Protein AF-A0A5J4XI02-F1 (afdb_monomer_lite)

Secondary structure (DSSP, 8-state):
-HHHHHHH-GGGHHHHHHH-HHHHHHHHHHHIIIIIIIIHHHHHIIIIIHHHHHHHHHHHHTTTS-HHHHHHHHHHHHHHHIIIIIHHHHHHHHHHHHHHHHHHHHHHHHHHHHHHHHTTPPPPP-------HHHHHHHHHHHHHHHHHHHHHHHHHTTSTTTHHHHHHHHHHHHHHHHHHHHHHHHTT--HHHHHHHHHHTHHHHHHHHGGGHHHHHHS-HHHHHHHHHHHHHHHHHHHHH--HHHHHHHHHHHHHHTT-----PPP-TTHHHHHHHHHHHHHHHHHHTT-TTTHHHHHHHHTTS------

Sequence (312 aa):
WAGFKDAVSLHRCFVFFVHDNRIVKKVAQCFVLNGVIFLGSILLLQHVLKPCTHWLLHISLHSWAPVLLLNAADSLIVAVYTWLWLFPAYTISLLVNCLWYQEIAEHAFNVIQKQAVSEGRQRQKLCHAPQPLNVFIAQEVYRVLLFSVFLAQNVVVRHVPYAGRPAQFLLTSWVYAFYWFDYKWSLTNLPLENRVQFFQSHWAYFAGFGSLCIIPQLFFSFLLSEALMGMAFPLFVLMACESDPRAQYQKVAKSEAAHGRQLELGSVPVFYMAQQVTTGLIQQFDSVHAGSRHMSAWLKWLCGRSTQPTAL

Radius of gyration: 23.76 Å; chains: 1; bounding box: 61×53×74 Å

Foldseek 3Di:
DQLLVLLVVLVVVVLLCVVDVLLVVLLVVLCCLLPVPQLVLVCCLVPPVLVVLLVVLCVPCVVPDDPVVSVVVSVVVSVCCCVVPNVVSLVVSVVVLVVSLLVSLVSLLVSVQVVCVVVVHDRQDQDPPDDDPLVVVVQVVLVVQLVVLLVVVLVVLCPDPPCSVVVNLQSQLLSLLLVLLVSLCVRNVPGPVNSQQVCQLLVVSSSSNSNVLCPCVVPHDPSNSSSVCSSCSSSSSSSSNPDDSPVVVVVVQVVCVVVVHGDPRDGDNSSVVSSVVSVVVVVVVCVVVVVDPPCVVVVCVVVVPPDDPDDD

pLDDT: mean 87.35, std 14.38, range [26.06, 97.62]

Structure (mmCIF, N/CA/C/O backbone):
data_AF-A0A5J4XI02-F1
#
_entry.id   AF-A0A5J4XI02-F1
#
loop_
_atom_site.group_PDB
_atom_site.id
_atom_site.type_symbol
_atom_site.label_atom_id
_atom_site.label_alt_id
_atom_site.label_comp_id
_atom_site.label_asym_id
_atom_site.label_entity_id
_atom_site.label_seq_id
_atom_site.pdbx_PDB_ins_code
_atom_site.Cartn_x
_atom_site.Cartn_y
_atom_site.Cartn_z
_atom_site.occupancy
_atom_site.B_iso_or_equiv
_atom_site.auth_seq_id
_atom_site.auth_comp_id
_atom_site.auth_asym_id
_atom_site.auth_atom_id
_atom_site.pdbx_PDB_model_num
ATOM 1 N N . TRP A 1 1 ? -7.512 -15.847 12.532 1.00 81.31 1 TRP A N 1
ATOM 2 C CA . TRP A 1 1 ? -8.090 -15.904 11.169 1.00 81.31 1 TRP A CA 1
ATOM 3 C C . TRP A 1 1 ? -9.153 -14.842 10.859 1.00 81.31 1 TRP A C 1
ATOM 5 O O . TRP A 1 1 ? -9.443 -14.658 9.685 1.00 81.31 1 TRP A O 1
ATOM 15 N N . ALA A 1 2 ? -9.733 -14.129 11.840 1.00 92.25 2 ALA A N 1
ATOM 16 C CA . ALA A 1 2 ? -10.814 -13.162 11.580 1.00 92.25 2 ALA A CA 1
ATOM 17 C C . ALA A 1 2 ? -10.438 -12.060 10.568 1.00 92.25 2 ALA A C 1
ATOM 19 O O . ALA A 1 2 ? -11.187 -11.841 9.624 1.00 92.25 2 ALA A O 1
ATOM 20 N N . GLY A 1 3 ? -9.254 -11.447 10.705 1.00 95.00 3 GLY A N 1
ATOM 21 C CA . GLY A 1 3 ? -8.795 -10.413 9.766 1.00 95.00 3 GLY A CA 1
ATOM 22 C C . GLY A 1 3 ? -8.648 -10.918 8.333 1.00 95.00 3 GLY A C 1
ATOM 23 O O . GLY A 1 3 ? -9.124 -10.273 7.409 1.00 95.00 3 GLY A O 1
ATOM 24 N N . PHE A 1 4 ? -8.090 -12.119 8.153 1.00 96.00 4 PHE A N 1
ATOM 25 C CA . PHE A 1 4 ? -8.003 -12.754 6.836 1.00 96.00 4 PHE A CA 1
ATOM 26 C C . PHE A 1 4 ? -9.389 -12.990 6.230 1.00 96.00 4 PHE A C 1
ATOM 28 O O . PHE A 1 4 ? -9.619 -12.670 5.069 1.00 96.00 4 PHE A O 1
ATOM 35 N N . LYS A 1 5 ? -10.333 -13.500 7.035 1.00 95.56 5 LYS A N 1
ATOM 36 C CA . LYS A 1 5 ? -11.716 -13.737 6.605 1.00 95.56 5 LYS A CA 1
ATOM 37 C C . LYS A 1 5 ? -12.408 -12.445 6.165 1.00 95.56 5 LYS A C 1
ATOM 39 O O . LYS A 1 5 ? -13.115 -12.462 5.161 1.00 95.56 5 LYS A O 1
ATOM 44 N N . ASP A 1 6 ? -12.220 -11.350 6.896 1.00 95.38 6 ASP A N 1
ATOM 45 C CA . ASP A 1 6 ? -12.771 -10.052 6.504 1.00 95.38 6 ASP A CA 1
ATOM 46 C C . ASP A 1 6 ? -12.124 -9.558 5.203 1.00 95.38 6 ASP A C 1
ATOM 48 O O . ASP A 1 6 ? -12.845 -9.196 4.279 1.00 95.38 6 ASP A O 1
ATOM 52 N N . ALA A 1 7 ? -10.800 -9.654 5.062 1.00 95.44 7 ALA A N 1
ATOM 53 C CA . ALA A 1 7 ? -10.100 -9.199 3.861 1.00 95.44 7 ALA A CA 1
ATOM 54 C C . ALA A 1 7 ? -10.509 -9.960 2.581 1.00 95.44 7 ALA A C 1
ATOM 56 O O . ALA A 1 7 ? -10.653 -9.345 1.527 1.00 95.44 7 ALA A O 1
ATOM 57 N N . VAL A 1 8 ? -10.766 -11.276 2.655 1.00 95.31 8 VAL A N 1
ATOM 58 C CA . VAL A 1 8 ? -11.251 -12.062 1.496 1.00 95.31 8 VAL A CA 1
ATOM 59 C C . VAL A 1 8 ? -12.750 -11.904 1.228 1.00 95.31 8 VAL A C 1
ATOM 61 O O . VAL A 1 8 ? -13.243 -12.359 0.196 1.00 95.31 8 VAL A O 1
ATOM 64 N N . SER A 1 9 ? -13.508 -11.270 2.126 1.00 95.75 9 SER A N 1
ATOM 65 C CA . SER A 1 9 ? -14.963 -11.108 1.997 1.00 95.75 9 SER A CA 1
ATOM 66 C C . SER A 1 9 ? -15.351 -9.992 1.015 1.00 95.75 9 SER A C 1
ATOM 68 O O . SER A 1 9 ? -16.276 -9.229 1.274 1.00 95.75 9 SER A O 1
ATOM 70 N N . LEU A 1 10 ? -14.691 -9.928 -0.148 1.00 94.62 10 LEU A N 1
ATOM 71 C CA . LEU A 1 10 ? -14.864 -8.879 -1.162 1.00 94.62 10 LEU A CA 1
ATOM 72 C C . LEU A 1 10 ? -16.295 -8.779 -1.708 1.00 94.62 10 LEU A C 1
ATOM 74 O O . LEU A 1 10 ? -16.692 -7.725 -2.192 1.00 94.62 10 LEU A O 1
ATOM 78 N N . HIS A 1 11 ? -17.107 -9.833 -1.580 1.00 95.31 11 HIS A N 1
ATOM 79 C CA . HIS A 1 11 ? -18.537 -9.787 -1.902 1.00 95.31 11 HIS A CA 1
ATOM 80 C C . HIS A 1 11 ? -19.282 -8.677 -1.137 1.00 95.31 11 HIS A C 1
ATOM 82 O O . HIS A 1 11 ? -20.245 -8.122 -1.661 1.00 95.31 11 HIS A O 1
ATOM 88 N N . ARG A 1 12 ? -18.818 -8.295 0.065 1.00 94.94 12 ARG A N 1
ATOM 89 C CA . ARG A 1 12 ? -19.402 -7.190 0.842 1.00 94.94 12 ARG A CA 1
ATOM 90 C C . ARG A 1 12 ? -19.210 -5.826 0.176 1.00 94.94 12 ARG A C 1
ATOM 92 O O . ARG A 1 12 ? -20.044 -4.943 0.363 1.00 94.94 12 ARG A O 1
ATOM 99 N N . CYS A 1 13 ? -18.208 -5.676 -0.700 1.00 96.19 13 CYS A N 1
ATOM 100 C CA . CYS A 1 13 ? -18.019 -4.458 -1.496 1.00 96.19 13 CYS A CA 1
ATOM 101 C C . CYS A 1 13 ? -19.256 -4.116 -2.348 1.00 96.19 13 CYS A C 1
ATOM 103 O O . CYS A 1 13 ? -19.520 -2.942 -2.604 1.00 96.19 13 CYS A O 1
ATOM 105 N N . PHE A 1 14 ? -20.052 -5.120 -2.739 1.00 95.69 14 PHE A N 1
ATOM 106 C CA . PHE A 1 14 ? -21.267 -4.920 -3.530 1.00 95.69 14 PHE A CA 1
ATOM 107 C C . PHE A 1 14 ? -22.277 -3.993 -2.845 1.00 95.69 14 PHE A C 1
ATOM 109 O O . PHE A 1 14 ? -22.930 -3.193 -3.514 1.00 95.69 14 PHE A O 1
ATOM 116 N N . VAL A 1 15 ? -22.359 -4.031 -1.510 1.00 95.00 15 VAL A N 1
ATOM 117 C CA . VAL A 1 15 ? -23.234 -3.136 -0.743 1.00 95.00 15 VAL A CA 1
ATOM 118 C C . VAL A 1 15 ? -22.879 -1.679 -1.039 1.00 95.00 15 VAL A C 1
ATOM 120 O O . VAL A 1 15 ? -23.761 -0.887 -1.360 1.00 95.00 15 VAL A O 1
ATOM 123 N N . PHE A 1 16 ? -21.594 -1.328 -1.027 1.00 96.69 16 PHE A N 1
ATOM 124 C CA . PHE A 1 16 ? -21.136 0.026 -1.341 1.00 96.69 16 PHE A CA 1
ATOM 125 C C . PHE A 1 16 ? -21.456 0.431 -2.780 1.00 96.69 16 PHE A C 1
ATOM 127 O O . PHE A 1 16 ? -21.901 1.553 -3.016 1.00 96.69 16 PHE A O 1
ATOM 134 N N . PHE A 1 17 ? -21.281 -0.488 -3.729 1.00 96.69 17 PHE A N 1
ATOM 135 C CA . PHE A 1 17 ? -21.527 -0.229 -5.148 1.00 96.69 17 PHE A CA 1
ATOM 136 C C . PHE A 1 17 ? -22.993 0.066 -5.454 1.00 96.69 17 PHE A C 1
ATOM 138 O O . PHE A 1 17 ? -23.279 0.951 -6.255 1.00 96.69 17 PHE A O 1
ATOM 145 N N . VAL A 1 18 ? -23.915 -0.623 -4.780 1.00 96.19 18 VAL A N 1
ATOM 146 C CA . VAL A 1 18 ? -25.356 -0.377 -4.922 1.00 96.19 18 VAL A CA 1
ATOM 147 C C . VAL A 1 18 ? -25.766 0.963 -4.305 1.00 96.19 18 VAL A C 1
ATOM 149 O O . VAL A 1 18 ? -26.644 1.640 -4.833 1.00 96.19 18 VAL A O 1
ATOM 152 N N . HIS A 1 19 ? -25.141 1.363 -3.194 1.00 95.44 19 HIS A N 1
ATOM 153 C CA . HIS A 1 19 ? -25.554 2.555 -2.446 1.00 95.44 19 HIS A CA 1
ATOM 154 C C . HIS A 1 19 ? -24.928 3.862 -2.956 1.00 95.44 19 HIS A C 1
ATOM 156 O O . HIS A 1 19 ? -25.531 4.923 -2.778 1.00 95.44 19 HIS A O 1
ATOM 162 N N . ASP A 1 20 ? -23.738 3.828 -3.566 1.00 95.75 20 ASP A N 1
ATOM 163 C CA . ASP A 1 20 ? -23.095 5.025 -4.117 1.00 95.75 20 ASP A CA 1
ATOM 164 C C . ASP A 1 20 ? -22.331 4.735 -5.420 1.00 95.75 20 ASP A C 1
ATOM 166 O O . ASP A 1 20 ? -21.196 4.252 -5.431 1.00 95.75 20 ASP A O 1
ATOM 170 N N . ASN A 1 21 ? -22.932 5.130 -6.547 1.00 95.69 21 ASN A N 1
ATOM 171 C CA . ASN A 1 21 ? -22.339 4.992 -7.880 1.00 95.69 21 ASN A CA 1
ATOM 172 C C . ASN A 1 21 ? -20.996 5.729 -8.040 1.00 95.69 21 ASN A C 1
ATOM 174 O O . ASN A 1 21 ? -20.231 5.416 -8.955 1.00 95.69 21 ASN A O 1
ATOM 178 N N . ARG A 1 22 ? -20.678 6.714 -7.185 1.00 97.19 22 ARG A N 1
ATOM 179 C CA . ARG A 1 22 ? -19.374 7.397 -7.222 1.00 97.19 22 ARG A CA 1
ATOM 180 C C . ARG A 1 22 ? -18.245 6.458 -6.814 1.00 97.19 22 ARG A C 1
ATOM 182 O O . ARG A 1 22 ? -17.179 6.524 -7.420 1.00 97.19 22 ARG A O 1
ATOM 189 N N . ILE A 1 23 ? -18.507 5.535 -5.883 1.00 97.25 23 ILE A N 1
ATOM 190 C CA . ILE A 1 23 ? -17.555 4.488 -5.497 1.00 97.25 23 ILE A CA 1
ATOM 191 C C . ILE A 1 23 ? -17.247 3.613 -6.711 1.00 97.25 23 ILE A C 1
ATOM 193 O O . ILE A 1 23 ? -16.081 3.421 -7.037 1.00 97.25 23 ILE A O 1
ATOM 197 N N . VAL A 1 24 ? -18.274 3.155 -7.437 1.00 97.44 24 VAL A N 1
ATOM 198 C CA . VAL A 1 24 ? -18.098 2.325 -8.645 1.00 97.44 24 VAL A CA 1
ATOM 199 C C . VAL A 1 24 ? -17.251 3.044 -9.690 1.00 97.44 24 VAL A C 1
ATOM 201 O O . VAL A 1 24 ? -16.302 2.466 -10.212 1.00 97.44 24 VAL A O 1
ATOM 204 N N . LYS A 1 25 ? -17.550 4.320 -9.968 1.00 97.44 25 LYS A N 1
ATOM 205 C CA . LYS A 1 25 ? -16.780 5.125 -10.927 1.00 97.44 25 LYS A CA 1
ATOM 206 C C . LYS A 1 25 ? -15.308 5.234 -10.525 1.00 97.44 25 LYS A C 1
ATOM 208 O O . LYS A 1 25 ? -14.443 5.025 -11.368 1.00 97.44 25 LYS A O 1
ATOM 213 N N . LYS A 1 26 ? -15.021 5.523 -9.253 1.00 96.81 26 LYS A N 1
ATOM 214 C CA . LYS A 1 26 ? -13.648 5.679 -8.747 1.00 96.81 26 LYS A CA 1
ATOM 215 C C . LYS A 1 26 ? -12.887 4.355 -8.719 1.00 96.81 26 LYS A C 1
ATOM 217 O O . LYS A 1 26 ? -11.737 4.309 -9.142 1.00 96.81 26 LYS A O 1
ATOM 222 N N . VAL A 1 27 ? -13.538 3.264 -8.316 1.00 97.12 27 VAL A N 1
ATOM 223 C CA . VAL A 1 27 ? -12.965 1.914 -8.405 1.00 97.12 27 VAL A CA 1
ATOM 224 C C . VAL A 1 27 ? -12.648 1.577 -9.862 1.00 97.12 27 VAL A C 1
ATOM 226 O O . VAL A 1 27 ? -11.518 1.205 -10.160 1.00 97.12 27 VAL A O 1
ATOM 229 N N . ALA A 1 28 ? -13.581 1.792 -10.794 1.00 97.31 28 ALA A N 1
ATOM 230 C CA . ALA A 1 28 ? -13.345 1.557 -12.219 1.00 97.31 28 ALA A CA 1
ATOM 231 C C . ALA A 1 28 ? -12.174 2.396 -12.764 1.00 97.31 28 ALA A C 1
ATOM 233 O O . ALA A 1 28 ? -11.350 1.877 -13.512 1.00 97.31 28 ALA A O 1
ATOM 234 N N . GLN A 1 29 ? -12.046 3.659 -12.348 1.00 97.25 29 GLN A N 1
ATOM 235 C CA . GLN A 1 29 ? -10.896 4.505 -12.686 1.00 97.25 29 GLN A CA 1
ATOM 236 C C . GLN A 1 29 ? -9.573 3.914 -12.176 1.00 97.25 29 GLN A C 1
ATOM 238 O O . GLN A 1 29 ? -8.606 3.872 -12.936 1.00 97.25 29 GLN A O 1
ATOM 243 N N . CYS A 1 30 ? -9.537 3.386 -10.947 1.00 96.44 30 CYS A N 1
ATOM 244 C CA . CYS A 1 30 ? -8.362 2.688 -10.413 1.00 96.44 30 CYS A CA 1
ATOM 245 C C . CYS A 1 30 ? -8.026 1.439 -11.245 1.00 96.44 30 CYS A C 1
ATOM 247 O O . CYS A 1 30 ? -6.860 1.204 -11.558 1.00 96.44 30 CYS A O 1
ATOM 249 N N . PHE A 1 31 ? -9.031 0.658 -11.656 1.00 96.12 31 PHE A N 1
ATOM 250 C CA . PHE A 1 31 ? -8.829 -0.509 -12.522 1.00 96.12 31 PHE A CA 1
ATOM 251 C C . PHE A 1 31 ? -8.301 -0.130 -13.909 1.00 96.12 31 PHE A C 1
ATOM 253 O O . PHE A 1 31 ? -7.389 -0.778 -14.412 1.00 96.12 31 PHE A O 1
ATOM 260 N N . VAL A 1 32 ? -8.822 0.932 -14.527 1.00 97.00 32 VAL A N 1
ATOM 261 C CA . VAL A 1 32 ? -8.344 1.397 -15.839 1.00 97.00 32 VAL A CA 1
ATOM 262 C C . VAL A 1 32 ? -6.912 1.921 -15.741 1.00 97.00 32 VAL A C 1
ATOM 264 O O . VAL A 1 32 ? -6.054 1.518 -16.523 1.00 97.00 32 VAL A O 1
ATOM 267 N N . LEU A 1 33 ? -6.624 2.779 -14.762 1.00 96.62 33 LEU A N 1
ATOM 268 C CA . LEU A 1 33 ? -5.296 3.365 -14.599 1.00 96.62 33 LEU A CA 1
ATOM 269 C C . LEU A 1 33 ? -4.235 2.297 -14.306 1.00 96.62 33 LEU A C 1
ATOM 271 O O . LEU A 1 33 ? -3.213 2.231 -14.986 1.00 96.62 33 LEU A O 1
ATOM 275 N N . ASN A 1 34 ? -4.485 1.430 -13.326 1.00 96.44 34 ASN A N 1
ATOM 276 C CA . ASN A 1 34 ? -3.491 0.449 -12.900 1.00 96.44 34 ASN A CA 1
ATOM 277 C C . ASN A 1 34 ? -3.478 -0.801 -13.793 1.00 96.44 34 ASN A C 1
ATOM 279 O O . ASN A 1 34 ? -2.413 -1.344 -14.062 1.00 96.44 34 ASN A O 1
ATOM 283 N N . GLY A 1 35 ? -4.635 -1.242 -14.290 1.00 94.75 35 GLY A N 1
ATOM 284 C CA . GLY A 1 35 ? -4.782 -2.454 -15.099 1.00 94.75 35 GLY A CA 1
ATOM 285 C C . GLY A 1 35 ? -4.567 -2.244 -16.596 1.00 94.75 35 GLY A C 1
ATOM 286 O O . GLY A 1 35 ? -3.841 -3.001 -17.236 1.00 94.75 35 GLY A O 1
ATOM 287 N N . VAL A 1 36 ? -5.183 -1.214 -17.176 1.00 94.12 36 VAL A N 1
ATOM 288 C CA . VAL A 1 36 ? -5.100 -0.981 -18.627 1.00 94.12 36 VAL A CA 1
ATOM 289 C C . VAL A 1 36 ? -3.862 -0.166 -18.967 1.00 94.12 36 VAL A C 1
ATOM 291 O O . VAL A 1 36 ? -3.086 -0.568 -19.827 1.00 94.12 36 VAL A O 1
ATOM 294 N N . ILE A 1 37 ? -3.645 0.962 -18.289 1.00 93.56 37 ILE A N 1
ATOM 295 C CA . ILE A 1 37 ? -2.534 1.858 -18.632 1.00 93.56 37 ILE A CA 1
ATOM 296 C C . ILE A 1 37 ? -1.222 1.298 -18.086 1.00 93.56 37 ILE A C 1
ATOM 298 O O . ILE A 1 37 ? -0.294 1.041 -18.855 1.00 93.56 37 ILE A O 1
ATOM 302 N N . PHE A 1 38 ? -1.128 1.089 -16.772 1.00 94.38 38 PHE A N 1
ATOM 303 C CA . PHE A 1 38 ? 0.147 0.738 -16.153 1.00 94.38 38 PHE A CA 1
ATOM 304 C C . PHE A 1 38 ? 0.532 -0.732 -16.377 1.00 94.38 38 PHE A C 1
ATOM 306 O O . PHE A 1 38 ? 1.553 -1.005 -17.010 1.00 94.38 38 PHE A O 1
ATOM 313 N N . LEU A 1 39 ? -0.306 -1.683 -15.955 1.00 95.62 39 LEU A N 1
ATOM 314 C CA . LEU A 1 39 ? -0.100 -3.111 -16.217 1.00 95.62 39 LEU A CA 1
ATOM 315 C C . LEU A 1 39 ? -0.035 -3.404 -17.724 1.00 95.62 39 LEU A C 1
ATOM 317 O O . LEU A 1 39 ? 0.854 -4.136 -18.156 1.00 95.62 39 LEU A O 1
ATOM 321 N N . GLY A 1 40 ? -0.891 -2.781 -18.540 1.00 95.94 40 GLY A N 1
ATOM 322 C CA . GLY A 1 40 ? -0.807 -2.893 -19.998 1.00 95.94 40 GL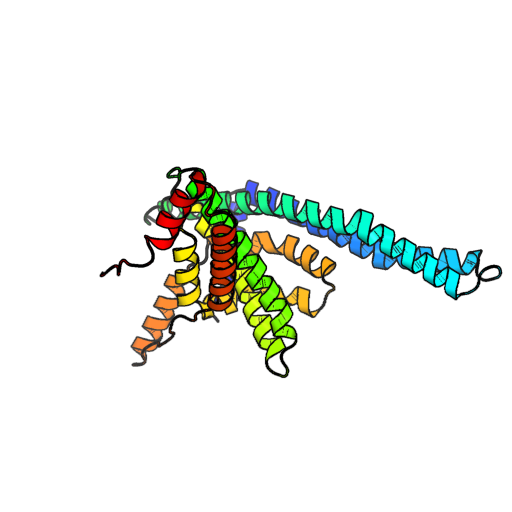Y A CA 1
ATOM 323 C C . GLY A 1 40 ? 0.531 -2.411 -20.568 1.00 95.94 40 GLY A C 1
ATOM 324 O O . GLY A 1 40 ? 1.093 -3.091 -21.422 1.00 95.94 40 GLY A O 1
ATOM 325 N N . SER A 1 41 ? 1.110 -1.318 -20.052 1.00 95.94 41 SER A N 1
ATOM 326 C CA . SER A 1 41 ? 2.455 -0.861 -20.452 1.00 95.94 41 SER A CA 1
ATOM 327 C C . SER A 1 41 ? 3.549 -1.873 -20.091 1.00 95.94 41 SER A C 1
ATOM 329 O O . SER A 1 41 ? 4.476 -2.095 -20.871 1.00 95.94 41 SER A O 1
ATOM 331 N N . ILE A 1 42 ? 3.441 -2.528 -18.930 1.00 95.62 42 ILE A N 1
ATOM 332 C CA . ILE A 1 42 ? 4.379 -3.585 -18.519 1.00 95.62 42 ILE A CA 1
ATOM 333 C C . ILE A 1 42 ? 4.268 -4.787 -19.466 1.00 95.62 42 ILE A C 1
ATOM 335 O O . ILE A 1 42 ? 5.284 -5.292 -19.946 1.00 95.62 42 ILE A O 1
ATOM 339 N N . LEU A 1 43 ? 3.044 -5.228 -19.769 1.00 95.88 43 LEU A N 1
ATOM 340 C CA . LEU A 1 43 ? 2.807 -6.356 -20.669 1.00 95.88 43 LEU A CA 1
ATOM 341 C C . LEU A 1 43 ? 3.246 -6.045 -22.103 1.00 95.88 43 LEU A C 1
ATOM 343 O O . LEU A 1 43 ? 3.851 -6.910 -22.734 1.00 95.88 43 LEU A O 1
ATOM 347 N N . LEU A 1 44 ? 3.013 -4.819 -22.582 1.00 95.62 44 LEU A N 1
ATOM 348 C CA . LEU A 1 44 ? 3.480 -4.333 -23.880 1.00 95.62 44 LEU A CA 1
ATOM 349 C C . LEU A 1 44 ? 5.007 -4.402 -23.974 1.00 95.62 44 LEU A C 1
ATOM 351 O O . LEU A 1 44 ? 5.537 -4.918 -24.957 1.00 95.62 44 LEU A O 1
ATOM 355 N N . LEU A 1 45 ? 5.722 -3.944 -22.941 1.00 94.88 45 LEU A N 1
ATOM 356 C CA . LEU A 1 45 ? 7.178 -4.057 -22.895 1.00 94.88 45 LEU A CA 1
ATOM 357 C C . LEU A 1 45 ? 7.633 -5.520 -22.961 1.00 94.88 45 LEU A C 1
ATOM 359 O O . LEU A 1 45 ? 8.514 -5.857 -23.748 1.00 94.88 45 LEU A O 1
ATOM 363 N N . GLN A 1 46 ? 7.042 -6.380 -22.130 1.00 93.56 46 GLN A N 1
ATOM 364 C CA . GLN A 1 46 ? 7.487 -7.763 -21.956 1.00 93.56 46 GLN A CA 1
ATOM 365 C C . GLN A 1 46 ? 7.177 -8.661 -23.157 1.00 93.56 46 GLN A C 1
ATOM 367 O O . GLN A 1 46 ? 8.029 -9.458 -23.546 1.00 93.56 46 GLN A O 1
ATOM 372 N N . HIS A 1 47 ? 5.980 -8.539 -23.731 1.00 95.31 47 HIS A N 1
ATOM 373 C CA . HIS A 1 47 ? 5.462 -9.488 -24.721 1.00 95.31 47 HIS A CA 1
ATOM 374 C C . HIS A 1 47 ? 5.508 -8.961 -26.154 1.00 95.31 47 HIS A C 1
ATOM 376 O O . HIS A 1 47 ? 5.377 -9.754 -27.080 1.00 95.31 47 HIS A O 1
ATOM 382 N N . VAL A 1 48 ? 5.687 -7.651 -26.351 1.00 94.88 48 VAL A N 1
ATOM 383 C CA . VAL A 1 48 ? 5.695 -7.043 -27.689 1.00 94.88 48 VAL A CA 1
ATOM 384 C C . VAL A 1 48 ? 7.008 -6.321 -27.944 1.00 94.88 48 VAL A C 1
ATOM 386 O O . VAL A 1 48 ? 7.775 -6.747 -28.798 1.00 94.88 48 VAL A O 1
ATOM 389 N N . LEU A 1 49 ? 7.321 -5.267 -27.186 1.00 92.81 49 LEU A N 1
ATOM 390 C CA . LEU A 1 49 ? 8.478 -4.424 -27.495 1.00 92.81 49 LEU A CA 1
ATOM 391 C C . LEU A 1 49 ? 9.788 -5.199 -27.380 1.00 92.81 49 LEU A C 1
ATOM 393 O O . LEU A 1 49 ? 10.547 -5.217 -28.338 1.00 92.81 49 LEU A O 1
ATOM 397 N N . LYS A 1 50 ? 10.031 -5.891 -26.262 1.00 92.62 50 LYS A N 1
ATOM 398 C CA . LYS A 1 50 ? 11.265 -6.660 -26.057 1.00 92.62 50 LYS A CA 1
ATOM 399 C C . LYS A 1 50 ? 11.507 -7.739 -27.130 1.00 92.62 50 LYS A C 1
ATOM 401 O O . LYS A 1 50 ? 12.611 -7.774 -27.669 1.00 92.62 50 LYS A O 1
ATOM 406 N N . PRO A 1 51 ? 10.548 -8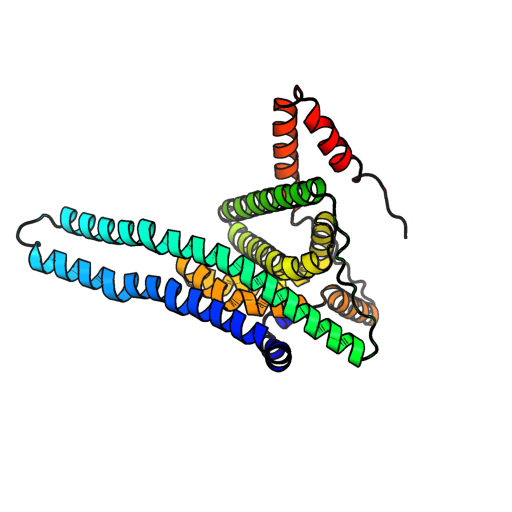.628 -27.470 1.00 94.50 51 PRO A N 1
ATOM 407 C CA . PRO A 1 51 ? 10.780 -9.601 -28.536 1.00 94.50 51 PRO A CA 1
ATOM 408 C C . PRO A 1 51 ? 10.924 -8.940 -29.911 1.00 94.50 51 PRO A C 1
ATOM 410 O O . PRO A 1 51 ? 11.762 -9.377 -30.696 1.00 94.50 51 PRO A O 1
ATOM 413 N N . CYS A 1 52 ? 10.170 -7.873 -30.200 1.00 92.12 52 CYS A N 1
ATOM 414 C CA . CYS A 1 52 ? 10.294 -7.152 -31.465 1.00 92.12 52 CYS A CA 1
ATOM 415 C C . CYS A 1 52 ? 11.649 -6.449 -31.612 1.00 92.12 52 CYS A C 1
ATOM 417 O O . CYS A 1 52 ? 12.244 -6.546 -32.680 1.00 92.12 52 CYS A O 1
ATOM 419 N N . THR A 1 53 ? 12.158 -5.769 -30.578 1.00 90.06 53 THR A N 1
ATOM 420 C CA . THR A 1 53 ? 13.467 -5.092 -30.642 1.00 90.06 53 THR A CA 1
ATOM 421 C C . THR A 1 53 ? 14.585 -6.101 -30.822 1.00 90.06 53 THR A C 1
ATOM 423 O O . THR A 1 53 ? 15.399 -5.932 -31.727 1.00 90.06 53 THR A O 1
ATOM 426 N N . HIS A 1 54 ? 14.552 -7.192 -30.054 1.00 92.31 54 HIS A N 1
ATOM 427 C CA . HIS A 1 54 ? 15.536 -8.260 -30.162 1.00 92.31 54 HIS A CA 1
ATOM 428 C C . HIS A 1 54 ? 15.516 -8.879 -31.562 1.00 92.31 54 HIS A C 1
ATOM 430 O O . HIS A 1 54 ? 16.558 -9.023 -32.198 1.00 92.31 54 HIS A O 1
ATOM 436 N N . TRP A 1 55 ? 14.327 -9.194 -32.089 1.00 92.50 55 TRP A N 1
ATOM 437 C CA . TRP A 1 55 ? 14.189 -9.737 -33.439 1.00 92.50 55 TRP A CA 1
ATOM 438 C C . TRP A 1 55 ? 14.698 -8.762 -34.511 1.00 92.50 55 TRP A C 1
ATOM 440 O O . TRP A 1 55 ? 15.506 -9.159 -35.348 1.00 92.50 55 TRP A O 1
ATOM 450 N N . LEU A 1 56 ? 14.294 -7.488 -34.463 1.00 90.31 56 LEU A N 1
ATOM 451 C CA . LEU A 1 56 ? 14.693 -6.468 -35.441 1.00 90.31 56 LEU A CA 1
ATOM 452 C C . LEU A 1 56 ? 16.201 -6.185 -35.420 1.00 90.31 56 LEU A C 1
ATOM 454 O O . LEU A 1 56 ? 16.816 -6.079 -36.483 1.00 90.31 56 LEU A O 1
ATOM 458 N N . LEU A 1 57 ? 16.806 -6.076 -34.236 1.00 88.94 57 LEU A N 1
ATOM 459 C CA . LEU A 1 57 ? 18.239 -5.813 -34.089 1.00 88.94 57 LEU A CA 1
ATOM 460 C C . LEU A 1 57 ? 19.071 -7.012 -34.552 1.00 88.94 57 LEU A C 1
ATOM 462 O O . LEU A 1 57 ? 20.014 -6.838 -35.326 1.00 88.94 57 LEU A O 1
ATOM 466 N N . HIS A 1 58 ? 18.697 -8.230 -34.150 1.00 88.81 58 HIS A N 1
ATOM 467 C CA . HIS A 1 58 ? 19.426 -9.436 -34.539 1.00 88.81 58 HIS A CA 1
ATOM 468 C C . HIS A 1 58 ? 19.209 -9.836 -36.000 1.00 88.81 58 HIS A C 1
ATOM 470 O O . HIS A 1 58 ? 20.107 -10.415 -36.590 1.00 88.81 58 HIS A O 1
ATOM 476 N N . ILE A 1 59 ? 18.084 -9.522 -36.640 1.00 90.38 59 ILE A N 1
ATOM 477 C CA . ILE A 1 59 ? 17.953 -9.822 -38.07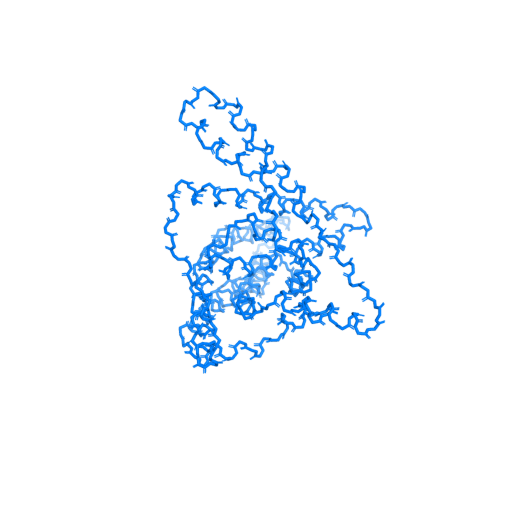3 1.00 90.38 59 ILE A CA 1
ATOM 478 C C . ILE A 1 59 ? 18.695 -8.800 -38.941 1.00 90.38 59 ILE A C 1
ATOM 480 O O . ILE A 1 59 ? 19.322 -9.169 -39.930 1.00 90.38 59 ILE A O 1
ATOM 484 N N . SER A 1 60 ? 18.664 -7.522 -38.555 1.00 85.56 60 SER A N 1
ATOM 485 C CA . SER A 1 60 ? 19.166 -6.435 -39.404 1.00 85.56 60 SER A CA 1
ATOM 486 C C . SER A 1 60 ? 20.674 -6.227 -39.281 1.00 85.56 60 SER A C 1
ATOM 488 O O . SER A 1 60 ? 21.323 -5.845 -40.250 1.00 85.56 60 SER A O 1
ATOM 490 N N . LEU A 1 61 ? 21.241 -6.447 -38.090 1.00 85.50 61 LEU A N 1
ATOM 491 C CA . LEU A 1 61 ? 22.609 -6.027 -37.767 1.00 85.50 61 LEU A CA 1
ATOM 492 C C . LEU A 1 61 ? 23.535 -7.181 -37.374 1.00 85.50 61 LEU A C 1
ATOM 494 O O . LEU A 1 61 ? 24.723 -6.949 -37.157 1.00 85.50 61 LEU A O 1
ATOM 498 N N . HIS A 1 62 ? 23.048 -8.424 -37.315 1.00 82.69 62 HIS A N 1
ATOM 499 C CA . HIS A 1 62 ? 23.859 -9.560 -36.860 1.00 82.69 62 HIS A CA 1
ATOM 500 C C . HIS A 1 62 ? 25.096 -9.834 -37.719 1.00 82.69 62 HIS A C 1
ATOM 502 O O . HIS A 1 62 ? 26.109 -10.275 -37.186 1.00 82.69 62 HIS A O 1
ATOM 508 N N . SER A 1 63 ? 25.064 -9.520 -39.017 1.00 84.88 63 SER A N 1
ATOM 509 C CA . SER A 1 63 ? 26.241 -9.678 -39.887 1.00 84.88 63 SER A CA 1
ATOM 510 C C . SER A 1 63 ? 27.271 -8.545 -39.756 1.00 84.88 63 SER A C 1
ATOM 512 O O . SER A 1 63 ? 28.378 -8.686 -40.264 1.00 84.88 63 SER A O 1
ATOM 514 N N . TRP A 1 64 ? 26.921 -7.426 -39.109 1.00 83.69 64 TRP A N 1
ATOM 515 C CA . TRP A 1 64 ? 27.699 -6.174 -39.130 1.00 83.69 64 TRP A CA 1
ATOM 516 C C . TRP A 1 64 ? 28.164 -5.739 -37.737 1.00 83.69 64 TRP A C 1
ATOM 518 O O . TRP A 1 64 ? 29.140 -5.003 -37.613 1.00 83.69 64 TRP A O 1
ATOM 528 N N . ALA A 1 65 ? 27.469 -6.175 -36.686 1.00 88.06 65 ALA A N 1
ATOM 529 C CA . ALA A 1 65 ? 27.733 -5.792 -35.309 1.00 88.06 65 ALA A CA 1
ATOM 530 C C . ALA A 1 65 ? 28.055 -7.020 -34.441 1.00 88.06 65 ALA A C 1
ATOM 532 O O . ALA A 1 65 ? 27.417 -8.066 -34.581 1.00 88.06 65 ALA A O 1
ATOM 533 N N . PRO A 1 66 ? 28.993 -6.899 -33.483 1.00 92.06 66 PRO A N 1
ATOM 534 C CA . PRO A 1 66 ? 29.218 -7.947 -32.501 1.00 92.06 66 PRO A CA 1
ATOM 535 C C . PRO A 1 66 ? 27.956 -8.177 -31.663 1.00 92.06 66 PRO A C 1
ATOM 537 O O . PRO A 1 66 ? 27.289 -7.225 -31.256 1.00 92.06 66 PRO A O 1
ATOM 540 N N . VAL A 1 67 ? 27.684 -9.434 -31.307 1.00 88.88 67 VAL A N 1
ATOM 541 C CA . VAL A 1 67 ? 26.528 -9.829 -30.475 1.00 88.88 67 VAL A CA 1
ATOM 542 C C . VAL A 1 67 ? 26.462 -9.048 -29.155 1.00 88.88 67 VAL A C 1
ATOM 544 O O . VAL A 1 67 ? 25.381 -8.688 -28.699 1.00 88.88 67 VAL A O 1
ATOM 547 N N . LEU A 1 68 ? 27.617 -8.721 -28.565 1.00 90.62 68 LEU A N 1
ATOM 548 C CA . LEU A 1 68 ? 27.694 -7.900 -27.353 1.00 90.62 68 LEU A CA 1
ATOM 549 C C . LEU A 1 68 ? 27.063 -6.511 -27.537 1.00 90.62 68 LEU A C 1
ATOM 551 O O . LEU A 1 68 ? 26.382 -6.034 -26.633 1.00 90.62 68 LEU A O 1
ATOM 555 N N . LEU A 1 69 ? 27.258 -5.879 -28.698 1.00 90.56 69 LEU A N 1
ATOM 556 C CA . LEU A 1 69 ? 26.702 -4.559 -28.992 1.00 90.56 69 LEU A CA 1
ATOM 557 C C . LEU A 1 69 ? 25.181 -4.624 -29.187 1.00 90.56 69 LEU A C 1
ATOM 559 O O . LEU A 1 69 ? 24.472 -3.739 -28.716 1.00 90.56 69 LEU A O 1
ATOM 563 N N . LEU A 1 70 ? 24.679 -5.687 -29.823 1.00 90.88 70 LEU A N 1
ATOM 564 C CA . LEU A 1 70 ? 23.240 -5.914 -30.008 1.00 90.88 70 LEU A CA 1
ATOM 565 C C . LEU A 1 70 ? 22.531 -6.128 -28.665 1.00 90.88 70 LEU A C 1
ATOM 567 O O . LEU A 1 70 ? 21.554 -5.444 -28.372 1.00 90.88 70 LEU A O 1
ATOM 571 N N . ASN A 1 71 ? 23.098 -6.969 -27.795 1.00 90.56 71 ASN A N 1
ATOM 572 C CA . ASN A 1 71 ? 22.577 -7.187 -26.443 1.00 90.56 71 ASN A CA 1
ATOM 573 C C . ASN A 1 71 ? 22.606 -5.905 -25.589 1.00 90.56 71 ASN A C 1
ATOM 575 O O . ASN A 1 71 ? 21.701 -5.664 -24.782 1.00 90.56 71 ASN A O 1
ATOM 579 N N . ALA A 1 72 ? 23.644 -5.076 -25.750 1.00 92.38 72 ALA A N 1
ATOM 580 C CA . ALA A 1 72 ? 23.736 -3.782 -25.080 1.00 92.38 72 ALA A CA 1
ATOM 581 C C . ALA A 1 72 ? 22.660 -2.808 -25.586 1.00 92.38 72 ALA A C 1
ATOM 583 O O . ALA A 1 72 ? 22.035 -2.124 -24.776 1.00 92.38 72 ALA A O 1
ATOM 584 N N . ALA A 1 73 ? 22.400 -2.783 -26.896 1.00 90.94 73 ALA A N 1
ATOM 585 C CA . ALA A 1 73 ? 21.340 -1.975 -27.491 1.00 90.94 73 ALA A CA 1
ATOM 586 C C . ALA A 1 73 ? 19.944 -2.415 -27.015 1.00 90.94 73 ALA A C 1
ATOM 588 O O . ALA A 1 73 ? 19.159 -1.568 -26.589 1.00 90.94 73 ALA A O 1
ATOM 589 N N . ASP A 1 74 ? 19.658 -3.721 -26.988 1.00 90.00 74 ASP A N 1
ATOM 590 C CA . ASP A 1 74 ? 18.411 -4.262 -26.426 1.00 90.00 74 ASP A CA 1
ATOM 591 C C . ASP A 1 74 ? 18.221 -3.845 -24.962 1.00 90.00 74 ASP A C 1
ATOM 593 O O . ASP A 1 74 ? 17.159 -3.355 -24.564 1.00 90.00 74 ASP A O 1
ATOM 597 N N . SER A 1 75 ? 19.276 -3.988 -24.157 1.00 92.12 75 SER A N 1
ATOM 598 C CA . SER A 1 75 ? 19.255 -3.602 -22.744 1.00 92.12 75 SER A CA 1
ATOM 599 C C . SER A 1 75 ? 19.021 -2.101 -22.570 1.00 92.12 75 SER A C 1
ATOM 601 O O . SER A 1 75 ? 18.261 -1.699 -21.688 1.00 92.12 75 SER A O 1
ATOM 603 N N . LEU A 1 76 ? 19.627 -1.270 -23.425 1.00 94.06 76 LEU A N 1
ATOM 604 C CA . LEU A 1 76 ? 19.455 0.179 -23.407 1.00 94.06 76 LEU A CA 1
ATOM 605 C C . LEU A 1 76 ? 18.015 0.578 -23.742 1.00 94.06 76 LEU A C 1
ATOM 607 O O . LEU A 1 76 ? 17.445 1.401 -23.032 1.00 94.06 76 LEU A O 1
ATOM 611 N N . ILE A 1 77 ? 17.399 -0.018 -24.766 1.00 92.38 77 ILE A N 1
ATOM 612 C CA . ILE A 1 77 ? 16.011 0.291 -25.147 1.00 92.38 77 ILE A CA 1
ATOM 613 C C . ILE A 1 77 ? 15.049 -0.064 -24.006 1.00 92.38 77 ILE A C 1
ATOM 615 O O . ILE A 1 77 ? 14.201 0.749 -23.628 1.00 92.38 77 ILE A O 1
ATOM 619 N N . VAL A 1 78 ? 15.212 -1.250 -23.409 1.00 93.38 78 VAL A N 1
ATOM 620 C CA . VAL A 1 78 ? 14.404 -1.675 -22.256 1.00 93.38 78 VAL A CA 1
ATOM 621 C C . VAL A 1 78 ? 14.621 -0.743 -21.063 1.00 93.38 78 VAL A C 1
ATOM 623 O O . VAL A 1 78 ? 13.651 -0.363 -20.401 1.00 93.38 78 VAL A O 1
ATOM 626 N N . ALA A 1 79 ? 15.864 -0.335 -20.793 1.00 94.44 79 ALA A N 1
ATOM 627 C CA . ALA A 1 79 ? 16.175 0.599 -19.717 1.00 94.44 79 ALA A CA 1
ATOM 628 C C . ALA A 1 79 ? 15.522 1.968 -19.955 1.00 94.44 79 ALA A C 1
ATOM 630 O O . ALA A 1 79 ? 14.863 2.485 -19.056 1.00 94.44 79 ALA A O 1
ATOM 631 N N . VAL A 1 80 ? 15.630 2.520 -21.166 1.00 95.12 80 VAL A N 1
ATOM 632 C CA . VAL A 1 80 ? 15.021 3.802 -21.544 1.00 95.12 80 VAL A CA 1
ATOM 633 C C . VAL A 1 80 ? 13.505 3.755 -21.365 1.00 95.12 80 VAL A C 1
ATOM 635 O O . VAL A 1 80 ? 12.948 4.635 -20.714 1.00 95.12 80 VAL A O 1
ATOM 638 N N . TYR A 1 81 ? 12.833 2.707 -21.852 1.00 95.44 81 TYR A N 1
ATOM 639 C CA . TYR A 1 81 ? 11.388 2.552 -21.658 1.00 95.44 81 TYR A CA 1
ATOM 640 C C . TYR A 1 81 ? 11.022 2.419 -20.172 1.00 95.44 81 TYR A C 1
ATOM 642 O O . TYR A 1 81 ? 10.061 3.018 -19.691 1.00 95.44 81 TYR A O 1
ATOM 650 N N . THR A 1 82 ? 11.807 1.668 -19.402 1.00 93.62 82 THR A N 1
ATOM 651 C CA . THR A 1 82 ? 11.540 1.481 -17.972 1.00 93.62 82 THR A CA 1
ATOM 652 C C . THR A 1 82 ? 11.673 2.796 -17.199 1.00 93.62 82 THR A C 1
ATOM 654 O O . THR A 1 82 ? 10.780 3.155 -16.433 1.00 93.62 82 THR A O 1
ATOM 657 N N . TRP A 1 83 ? 12.755 3.543 -17.419 1.00 94.88 83 TRP A N 1
ATOM 658 C CA . TRP A 1 83 ? 13.058 4.767 -16.675 1.00 94.88 83 TRP A CA 1
ATOM 659 C C . TRP A 1 83 ? 12.273 5.989 -17.143 1.00 94.88 83 TRP A C 1
ATOM 661 O O . TRP A 1 83 ? 11.860 6.782 -16.303 1.00 94.88 83 TRP A O 1
ATOM 671 N N . LEU A 1 84 ? 12.042 6.147 -18.449 1.00 95.12 84 LEU A N 1
ATOM 672 C CA . LEU A 1 84 ? 11.351 7.324 -18.988 1.00 95.12 84 LEU A CA 1
ATOM 673 C C . LEU A 1 84 ? 9.835 7.147 -19.102 1.00 95.12 84 LEU A C 1
ATOM 675 O O . LEU A 1 84 ? 9.127 8.147 -19.182 1.00 95.12 84 LEU A O 1
ATOM 679 N N . TRP A 1 85 ? 9.327 5.910 -19.096 1.00 95.19 85 TRP A N 1
ATOM 680 C CA . TRP A 1 85 ? 7.888 5.648 -19.161 1.00 95.19 85 TRP A CA 1
ATOM 681 C C . TRP A 1 85 ? 7.354 4.951 -17.911 1.00 95.19 85 TRP A C 1
ATOM 683 O O . TRP A 1 85 ? 6.525 5.528 -17.208 1.00 95.19 85 TRP A O 1
ATOM 693 N N . LEU A 1 86 ? 7.830 3.742 -17.584 1.00 95.00 86 LEU A N 1
ATOM 694 C CA . LEU A 1 86 ? 7.211 2.942 -16.516 1.00 95.00 86 LEU A CA 1
ATOM 695 C C . LEU A 1 86 ? 7.334 3.579 -15.125 1.00 95.00 86 LEU A C 1
ATOM 697 O O . LEU A 1 86 ? 6.347 3.601 -14.395 1.00 95.00 86 LEU A O 1
ATOM 701 N N . PHE A 1 87 ? 8.498 4.110 -14.746 1.00 94.00 87 PHE A N 1
ATOM 702 C CA . PHE A 1 87 ? 8.675 4.760 -13.440 1.00 94.00 87 PHE A CA 1
ATOM 703 C C . PHE A 1 87 ? 7.867 6.066 -13.287 1.00 94.00 87 PHE A C 1
ATOM 705 O O . PHE A 1 87 ? 7.205 6.236 -12.255 1.00 94.00 87 PHE A O 1
ATOM 712 N N . PRO A 1 88 ? 7.844 6.973 -14.283 1.00 94.25 88 PRO A N 1
ATOM 713 C CA . PRO A 1 88 ? 6.944 8.123 -14.270 1.00 94.25 88 PRO A CA 1
ATOM 714 C C . PRO A 1 88 ? 5.468 7.721 -14.221 1.00 94.25 88 PRO A C 1
ATOM 716 O O . PRO A 1 88 ? 4.729 8.241 -13.386 1.00 94.25 88 PRO A O 1
ATOM 719 N N . ALA A 1 89 ? 5.047 6.754 -15.044 1.00 93.19 89 ALA A N 1
ATOM 720 C CA . ALA A 1 89 ? 3.676 6.245 -15.042 1.00 93.19 89 ALA A CA 1
ATOM 721 C C . ALA A 1 89 ? 3.294 5.652 -13.677 1.00 93.19 89 ALA A C 1
ATOM 723 O O . ALA A 1 89 ? 2.228 5.970 -13.152 1.00 93.19 89 ALA A O 1
ATOM 724 N N . TYR A 1 90 ? 4.187 4.869 -13.063 1.00 94.25 90 TYR A N 1
ATOM 725 C CA . TYR A 1 90 ? 4.029 4.362 -11.700 1.00 94.25 90 TYR A CA 1
ATOM 726 C C . TYR A 1 90 ? 3.836 5.505 -10.698 1.00 94.25 90 TYR A C 1
ATOM 728 O O . TYR A 1 90 ? 2.853 5.519 -9.963 1.00 94.25 90 TYR A O 1
ATOM 736 N N . THR A 1 91 ? 4.722 6.502 -10.708 1.00 92.94 91 THR A N 1
ATOM 737 C CA . THR A 1 91 ? 4.674 7.628 -9.761 1.00 92.94 91 THR A CA 1
ATOM 738 C C . THR A 1 91 ? 3.379 8.426 -9.896 1.00 92.94 91 THR A C 1
ATOM 740 O O . THR A 1 91 ? 2.715 8.709 -8.902 1.00 92.94 91 THR A O 1
ATOM 743 N N . ILE A 1 92 ? 2.981 8.748 -11.128 1.00 92.62 92 ILE A N 1
ATOM 744 C CA . ILE A 1 92 ? 1.725 9.454 -11.402 1.00 92.62 92 ILE A CA 1
ATOM 745 C C . ILE A 1 92 ? 0.537 8.602 -10.950 1.00 92.62 92 ILE A C 1
ATOM 747 O O . ILE A 1 92 ? -0.359 9.117 -10.281 1.00 92.62 92 ILE A O 1
ATOM 751 N N . SER A 1 93 ? 0.544 7.301 -11.260 1.00 94.56 93 SER A N 1
ATOM 752 C CA . SER A 1 93 ? -0.524 6.394 -10.838 1.00 94.56 93 SER A CA 1
ATOM 753 C C . SER A 1 93 ? -0.657 6.345 -9.319 1.00 94.56 93 SER A C 1
ATOM 755 O O . SER A 1 93 ? -1.767 6.473 -8.815 1.00 94.56 93 SER A O 1
ATOM 757 N N . LEU A 1 94 ? 0.457 6.277 -8.584 1.00 92.44 94 LEU A N 1
ATOM 758 C CA . LEU A 1 94 ? 0.484 6.279 -7.126 1.00 92.44 94 LEU A CA 1
ATOM 759 C C . LEU A 1 94 ? -0.148 7.554 -6.549 1.00 92.44 94 LEU A C 1
ATOM 761 O O . LEU A 1 94 ? -1.007 7.464 -5.676 1.00 92.44 94 LEU A O 1
ATOM 765 N N . LEU A 1 95 ? 0.222 8.732 -7.061 1.00 93.56 95 LEU A N 1
ATOM 766 C CA . LEU A 1 95 ? -0.317 10.014 -6.592 1.00 93.56 95 LEU A CA 1
ATOM 767 C C . LEU A 1 95 ? -1.823 10.140 -6.849 1.00 93.56 95 LEU A C 1
ATOM 769 O O . LEU A 1 95 ? -2.578 10.526 -5.956 1.00 93.56 95 LEU A O 1
ATOM 773 N N . VAL A 1 96 ? -2.266 9.790 -8.057 1.00 94.94 96 VAL A N 1
ATOM 774 C CA . VAL A 1 96 ? -3.685 9.834 -8.437 1.00 94.94 96 VAL A CA 1
ATOM 775 C C . VAL A 1 96 ? -4.498 8.829 -7.618 1.00 94.94 96 VAL A C 1
ATOM 777 O O . VAL A 1 96 ? -5.568 9.165 -7.109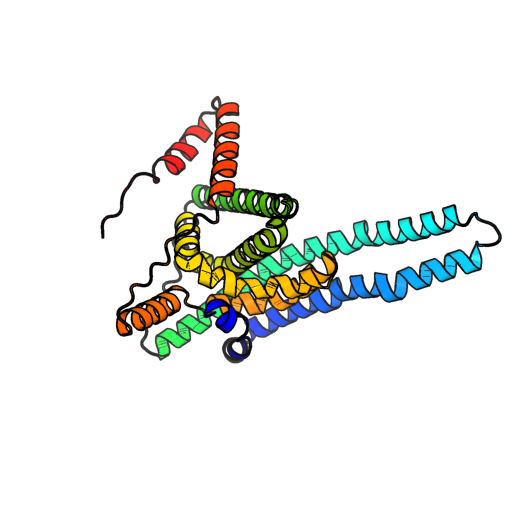 1.00 94.94 96 VAL A O 1
ATOM 780 N N . ASN A 1 97 ? -3.963 7.623 -7.432 1.00 95.25 97 ASN A N 1
ATOM 781 C CA . ASN A 1 97 ? -4.556 6.582 -6.605 1.00 95.25 97 ASN A CA 1
ATOM 782 C C . ASN A 1 97 ? -4.749 7.054 -5.157 1.00 95.25 97 ASN A C 1
ATOM 784 O O . ASN A 1 97 ? -5.840 6.886 -4.627 1.00 95.25 97 ASN A O 1
ATOM 788 N N . CYS A 1 98 ? -3.756 7.696 -4.529 1.00 92.50 98 CYS A N 1
ATOM 789 C CA . CYS A 1 98 ? -3.895 8.221 -3.163 1.00 92.50 98 CYS A CA 1
ATOM 790 C C . CYS A 1 98 ? -5.098 9.170 -3.017 1.00 92.50 98 CYS A C 1
ATOM 792 O O . CYS A 1 98 ? -5.857 9.063 -2.052 1.00 92.50 98 CYS A O 1
ATOM 794 N N . LEU A 1 99 ? -5.312 10.060 -3.993 1.00 94.06 99 LEU A N 1
ATOM 795 C CA . LEU A 1 99 ? -6.465 10.967 -4.004 1.00 94.06 99 LEU A CA 1
ATOM 796 C C . LEU A 1 99 ? -7.782 10.201 -4.179 1.00 94.06 99 LEU A C 1
ATOM 798 O O . LEU A 1 99 ? -8.745 10.428 -3.448 1.00 94.06 99 LEU A O 1
ATOM 802 N N . TRP A 1 100 ? -7.831 9.256 -5.118 1.00 97.31 100 TRP A N 1
ATOM 803 C CA . TRP A 1 100 ? -9.042 8.475 -5.368 1.00 97.31 100 TRP A CA 1
ATOM 804 C C . TRP A 1 100 ? -9.389 7.524 -4.222 1.00 97.31 100 TRP A C 1
ATOM 806 O O . TRP A 1 100 ? -10.567 7.357 -3.921 1.00 97.31 100 TRP A O 1
ATOM 816 N N . TYR A 1 101 ? -8.404 6.931 -3.549 1.00 96.31 101 TYR A N 1
ATOM 817 C CA . TYR A 1 101 ? -8.626 6.075 -2.381 1.00 96.31 101 TYR A CA 1
ATOM 818 C C . TYR A 1 101 ? -9.203 6.861 -1.208 1.00 96.31 101 TYR A C 1
ATOM 820 O O . TYR A 1 101 ? -10.108 6.365 -0.536 1.00 96.31 101 TYR A O 1
ATOM 828 N N . GLN A 1 102 ? -8.743 8.099 -1.012 1.00 95.19 102 GLN A N 1
ATOM 829 C CA . GLN A 1 102 ? -9.308 9.010 -0.023 1.00 95.19 102 GLN A CA 1
ATOM 830 C C . GLN A 1 102 ? -10.790 9.291 -0.313 1.00 95.19 102 GLN A C 1
ATOM 832 O O . GLN A 1 102 ? -11.632 9.087 0.561 1.00 95.19 102 GLN A O 1
ATOM 837 N N . GLU A 1 103 ? -11.136 9.651 -1.553 1.00 96.19 103 GLU A N 1
ATOM 838 C CA . GLU A 1 103 ? -12.535 9.870 -1.955 1.00 96.19 103 GLU A CA 1
ATOM 839 C C . GLU A 1 103 ? -13.401 8.602 -1.806 1.00 96.19 103 GLU A C 1
ATOM 841 O O . GLU A 1 103 ? -14.548 8.661 -1.354 1.00 96.19 103 GLU A O 1
ATOM 846 N N . ILE A 1 104 ? -12.865 7.430 -2.164 1.00 97.62 104 ILE A N 1
ATOM 847 C CA . ILE A 1 104 ? -13.561 6.145 -2.006 1.00 97.62 104 ILE A CA 1
ATOM 848 C C . ILE A 1 104 ? -13.874 5.887 -0.532 1.00 97.62 104 ILE A C 1
ATOM 850 O O . ILE A 1 104 ? -15.007 5.527 -0.207 1.00 97.62 104 ILE A O 1
ATOM 854 N N . ALA A 1 105 ? -12.904 6.099 0.359 1.00 96.62 105 ALA A N 1
ATOM 855 C CA . ALA A 1 105 ? -13.100 5.934 1.792 1.00 96.62 105 ALA A CA 1
ATOM 856 C C . ALA A 1 105 ? -14.166 6.899 2.336 1.00 96.62 105 ALA A C 1
ATOM 858 O O . ALA A 1 105 ? -15.015 6.485 3.127 1.00 96.62 105 ALA A O 1
ATOM 859 N N . GLU A 1 106 ? -14.173 8.159 1.889 1.00 95.44 106 GLU A N 1
ATOM 860 C CA . GLU A 1 106 ? -15.184 9.157 2.268 1.00 95.44 106 GLU A CA 1
ATOM 861 C C . GLU A 1 106 ? -16.594 8.713 1.875 1.00 95.44 106 GLU A C 1
ATOM 863 O O . GLU A 1 106 ? -17.525 8.739 2.689 1.00 95.44 106 GLU A O 1
ATOM 868 N N . HIS A 1 107 ? -16.771 8.259 0.634 1.00 95.94 107 HIS A N 1
ATOM 869 C CA . HIS A 1 107 ? -18.052 7.741 0.168 1.00 95.94 107 HIS A CA 1
ATOM 870 C C . HIS A 1 107 ? -18.469 6.474 0.923 1.00 95.94 107 HIS A C 1
ATOM 872 O O . HIS A 1 107 ? -19.620 6.369 1.352 1.00 95.94 107 HIS A O 1
ATOM 878 N N . ALA A 1 108 ? -17.541 5.546 1.157 1.00 96.12 108 ALA A N 1
ATOM 879 C CA . ALA A 1 108 ? -17.806 4.315 1.893 1.00 96.12 108 ALA A CA 1
ATOM 880 C C . ALA A 1 108 ? -18.237 4.586 3.338 1.00 96.12 108 ALA A C 1
ATOM 882 O O . ALA A 1 108 ? -19.235 4.041 3.812 1.00 96.12 108 ALA A O 1
ATOM 883 N N . PHE A 1 109 ? -17.536 5.489 4.025 1.00 93.56 109 PHE A N 1
ATOM 884 C CA . PHE A 1 109 ? -17.875 5.880 5.387 1.00 93.56 109 PHE A CA 1
ATOM 885 C C . PHE A 1 109 ? -19.269 6.514 5.456 1.00 93.56 109 PHE A C 1
ATOM 887 O O . PHE A 1 109 ? -20.050 6.200 6.354 1.00 93.56 109 PHE A O 1
ATOM 894 N N . ASN A 1 110 ? -19.627 7.349 4.476 1.00 93.06 110 ASN A N 1
ATOM 895 C CA . ASN A 1 110 ? -20.965 7.931 4.380 1.00 93.06 110 ASN A CA 1
ATOM 896 C C . ASN A 1 110 ? -22.064 6.870 4.187 1.00 93.06 110 ASN A C 1
ATOM 898 O O . ASN A 1 110 ? -23.141 7.005 4.771 1.00 93.06 110 ASN A O 1
ATOM 902 N N . VAL A 1 111 ? -21.812 5.814 3.403 1.00 94.50 111 VAL A N 1
ATOM 903 C CA . VAL A 1 111 ? -22.749 4.685 3.242 1.00 94.50 111 VAL A CA 1
ATOM 904 C C . VAL A 1 111 ? -22.947 3.952 4.571 1.00 94.50 111 VAL A C 1
ATOM 906 O O . VAL A 1 111 ? -24.088 3.821 5.017 1.00 94.50 111 VAL A O 1
ATOM 909 N N . ILE A 1 112 ? -21.859 3.567 5.250 1.00 92.88 112 ILE A N 1
ATOM 910 C CA . ILE A 1 112 ? -21.908 2.894 6.564 1.00 92.88 112 ILE A CA 1
ATOM 911 C C . ILE A 1 112 ? -22.677 3.743 7.573 1.00 92.88 112 ILE A C 1
ATOM 913 O O . ILE A 1 112 ? -23.505 3.248 8.334 1.00 92.88 112 ILE A O 1
ATOM 917 N N . GLN A 1 113 ? -22.429 5.049 7.570 1.00 89.50 113 GLN A N 1
ATOM 918 C CA . GLN A 1 113 ? -23.056 5.978 8.492 1.00 89.50 113 GLN A CA 1
ATOM 919 C C . GLN A 1 113 ? -24.568 6.113 8.251 1.00 89.50 113 GLN A C 1
ATOM 921 O O . GLN A 1 113 ? -25.333 6.174 9.213 1.00 89.50 113 GLN A O 1
ATOM 926 N N . LYS A 1 114 ? -25.011 6.135 6.987 1.00 90.44 114 LYS A N 1
ATOM 927 C CA . LYS A 1 114 ? -26.441 6.125 6.634 1.00 90.44 114 LYS A CA 1
ATOM 928 C C . LYS A 1 114 ? -27.117 4.825 7.069 1.00 90.44 114 LYS A C 1
ATOM 930 O O . LYS A 1 114 ? -28.203 4.879 7.641 1.00 90.44 114 LYS A O 1
ATOM 935 N N . GLN A 1 115 ? -26.463 3.686 6.849 1.00 90.00 115 GLN A N 1
ATOM 936 C CA . GLN A 1 115 ? -26.974 2.378 7.263 1.00 90.00 115 GLN A CA 1
ATOM 937 C C . GLN A 1 115 ? -27.090 2.277 8.787 1.00 90.00 115 GLN A C 1
ATOM 939 O O . GLN A 1 115 ? -28.159 1.949 9.295 1.00 90.00 115 GLN A O 1
ATOM 944 N N . ALA A 1 116 ? -26.055 2.694 9.521 1.00 89.00 116 ALA A N 1
ATOM 945 C CA . ALA A 1 116 ? -26.076 2.725 10.979 1.00 89.00 116 ALA A CA 1
ATOM 946 C C . ALA A 1 116 ? -27.266 3.536 11.521 1.00 89.00 116 ALA A C 1
ATOM 948 O O . ALA A 1 116 ? -27.953 3.076 12.427 1.00 89.00 116 ALA A O 1
ATOM 949 N N . VAL A 1 117 ? -27.557 4.702 10.930 1.00 88.06 117 VAL A N 1
ATOM 950 C CA . VAL A 1 117 ? -28.721 5.521 11.308 1.00 88.06 117 VAL A CA 1
ATOM 951 C C . VAL A 1 117 ? -30.040 4.805 11.001 1.00 88.06 117 VAL A C 1
ATOM 953 O O . VAL A 1 117 ? -30.934 4.815 11.843 1.00 88.06 117 VAL A O 1
ATOM 956 N N . SER A 1 118 ? -30.164 4.154 9.838 1.00 87.69 118 SER A N 1
ATOM 957 C CA . SER A 1 118 ? -31.374 3.388 9.491 1.00 87.69 118 SER A CA 1
ATOM 958 C C . SER A 1 118 ? -31.624 2.194 10.418 1.00 87.69 118 SER A C 1
ATOM 960 O O . SER A 1 118 ? -32.767 1.828 10.661 1.00 87.69 118 SER A O 1
ATOM 962 N N . GLU A 1 119 ? -30.563 1.632 10.996 1.00 87.88 119 GLU A N 1
ATOM 963 C CA . GLU A 1 119 ? -30.610 0.522 11.951 1.00 87.88 119 GLU A CA 1
ATOM 964 C C . GLU A 1 119 ? -30.726 0.997 13.413 1.00 87.88 119 GLU A C 1
ATOM 966 O O . GLU A 1 119 ? -30.565 0.202 14.339 1.00 87.88 119 GLU A O 1
ATOM 971 N N . GLY A 1 120 ? -30.944 2.298 13.646 1.00 83.12 120 GLY A N 1
ATOM 972 C CA . GLY A 1 120 ? -31.045 2.881 14.987 1.00 83.12 120 GLY A CA 1
ATOM 973 C C . GLY A 1 120 ? -29.728 2.910 15.774 1.00 83.12 120 GLY A C 1
ATOM 974 O O . GLY A 1 120 ? -29.732 3.172 16.976 1.00 83.12 120 GLY A O 1
ATOM 975 N N . ARG A 1 121 ? -28.586 2.652 15.127 1.00 83.12 121 ARG A N 1
ATOM 976 C CA . ARG A 1 121 ? -27.259 2.742 15.748 1.00 83.12 121 ARG A CA 1
ATOM 977 C C . ARG A 1 121 ? -26.785 4.190 15.776 1.00 83.12 121 ARG A C 1
ATOM 979 O O . ARG A 1 121 ? -27.094 5.003 14.904 1.00 83.12 121 ARG A O 1
ATOM 986 N N . GLN A 1 122 ? -25.971 4.513 16.776 1.00 76.06 122 GLN A N 1
ATOM 987 C CA . GLN A 1 122 ? -25.441 5.862 16.916 1.00 76.06 122 GLN A CA 1
ATOM 988 C C . GLN A 1 122 ? -24.496 6.206 15.760 1.00 76.06 122 GLN A C 1
ATOM 990 O O . GLN A 1 122 ? -23.575 5.458 15.426 1.00 76.06 122 GLN A O 1
ATOM 995 N N . ARG A 1 123 ? -24.719 7.380 15.166 1.00 73.12 123 ARG A N 1
ATOM 996 C CA . ARG A 1 123 ? -23.916 7.898 14.061 1.00 73.12 123 ARG A CA 1
ATOM 997 C C . ARG A 1 123 ? -22.470 8.098 14.522 1.00 73.12 123 ARG A C 1
ATOM 999 O O . ARG A 1 123 ? -22.207 8.916 15.405 1.00 73.12 123 ARG A O 1
ATOM 1006 N N . GLN A 1 124 ? -21.526 7.390 13.905 1.00 72.62 124 GLN A N 1
ATOM 1007 C CA . GLN A 1 124 ? -20.103 7.621 14.153 1.00 72.62 124 GLN A CA 1
ATOM 1008 C C . GLN A 1 124 ? -19.762 9.036 13.665 1.00 72.62 124 GLN A C 1
ATOM 1010 O O . GLN A 1 124 ? -20.026 9.368 12.507 1.00 72.62 124 GLN A O 1
ATOM 1015 N N . LYS A 1 125 ? -19.279 9.910 14.555 1.00 66.19 125 LYS A N 1
ATOM 1016 C CA . LYS A 1 125 ? -19.013 11.315 14.213 1.00 66.19 125 LYS A CA 1
ATOM 1017 C C . LYS A 1 125 ? -17.807 11.390 13.274 1.00 66.19 125 LYS A C 1
ATOM 1019 O O . LYS A 1 125 ? -16.703 11.033 13.678 1.00 66.19 125 LYS A O 1
ATOM 1024 N N . LEU A 1 126 ? -18.022 11.892 12.053 1.00 68.56 126 LEU A N 1
ATOM 1025 C CA . LEU A 1 126 ? -16.938 12.441 11.237 1.00 68.56 126 LEU A CA 1
ATOM 1026 C C . LEU A 1 126 ? -16.416 13.644 12.014 1.00 68.56 126 LEU A C 1
ATOM 1028 O O . LEU A 1 126 ? -17.139 14.619 12.228 1.00 68.56 126 LEU A O 1
ATOM 1032 N N . CYS A 1 127 ? -15.214 13.527 12.553 1.00 63.91 127 CYS A N 1
ATOM 1033 C CA . CYS A 1 127 ? -14.658 14.596 13.352 1.00 63.91 127 CYS A CA 1
ATOM 1034 C C . CYS A 1 127 ? -13.948 15.518 12.367 1.00 63.91 127 CYS A C 1
ATOM 1036 O O . CYS A 1 127 ? -12.895 15.163 11.873 1.00 63.91 127 CYS A O 1
ATOM 1038 N N . HIS A 1 128 ? -14.538 16.660 12.019 1.00 56.34 128 HIS A N 1
ATOM 1039 C CA . HIS A 1 128 ? -13.906 17.693 11.181 1.00 56.34 128 HIS A CA 1
ATOM 1040 C C . HIS A 1 128 ? -13.401 18.871 12.014 1.00 56.34 128 HIS A C 1
ATOM 1042 O O . HIS A 1 128 ? -13.299 19.983 11.507 1.00 56.34 128 HIS A O 1
ATOM 1048 N N . ALA A 1 129 ? -13.122 18.653 13.305 1.00 62.81 129 ALA A N 1
ATOM 1049 C CA . ALA A 1 129 ? -12.533 19.696 14.131 1.00 62.81 129 ALA A CA 1
ATOM 1050 C C . ALA A 1 129 ? -11.234 20.169 13.452 1.00 62.81 129 ALA A C 1
ATOM 1052 O O . ALA A 1 129 ? -10.333 19.343 13.270 1.00 62.81 129 ALA A O 1
ATOM 1053 N N . PRO A 1 130 ? -11.144 21.444 13.029 1.00 63.12 130 PRO A N 1
ATOM 1054 C CA . PRO A 1 130 ? -9.961 21.936 12.350 1.00 63.12 130 PRO A CA 1
ATOM 1055 C C . PRO A 1 130 ? -8.803 21.868 13.339 1.00 63.12 130 PRO A C 1
ATOM 1057 O O . PRO A 1 130 ? -8.787 22.560 14.358 1.00 63.12 130 PRO A O 1
ATOM 1060 N N . GLN A 1 131 ? -7.854 20.977 13.068 1.00 71.38 131 GLN A N 1
ATOM 1061 C CA . GLN A 1 131 ? -6.598 20.985 13.793 1.00 71.38 131 GLN A CA 1
ATOM 1062 C C . GLN A 1 131 ? -5.776 22.188 13.317 1.00 71.38 131 GLN A C 1
ATOM 1064 O O . GLN A 1 131 ? -5.830 22.535 12.133 1.00 71.38 131 GLN A O 1
ATOM 1069 N N . PRO A 1 132 ? -5.004 22.830 14.207 1.00 83.12 132 PRO A N 1
ATOM 1070 C CA . PRO A 1 132 ? -4.047 23.847 13.799 1.00 83.12 132 PRO A CA 1
ATOM 1071 C C . PRO A 1 132 ? -3.130 23.315 12.687 1.00 83.12 132 PRO A C 1
ATOM 1073 O O . PRO A 1 132 ? -2.635 22.190 12.781 1.00 83.12 132 PRO A O 1
ATOM 1076 N N . LEU A 1 133 ? -2.888 24.117 11.643 1.00 83.81 133 LEU A N 1
ATOM 1077 C CA . LEU A 1 133 ? -2.118 23.701 10.460 1.00 83.81 133 LEU A CA 1
ATOM 1078 C C . LEU A 1 133 ? -0.738 23.132 10.826 1.00 83.81 133 LEU A C 1
ATOM 1080 O O . LEU A 1 133 ? -0.298 22.140 10.255 1.00 83.81 133 LEU A O 1
ATOM 1084 N N . ASN A 1 134 ? -0.071 23.727 11.814 1.00 83.69 134 ASN A N 1
ATOM 1085 C CA . ASN A 1 134 ? 1.208 23.247 12.330 1.00 83.69 134 ASN A CA 1
ATOM 1086 C C . ASN A 1 134 ? 1.104 21.835 12.925 1.00 83.69 134 ASN A C 1
ATOM 1088 O O . ASN A 1 134 ? 1.955 21.000 12.648 1.00 83.69 134 ASN A O 1
ATOM 1092 N N . VAL A 1 135 ? 0.053 21.545 13.693 1.00 80.75 135 VAL A N 1
ATOM 1093 C CA . VAL A 1 135 ? -0.170 20.216 14.283 1.00 80.75 135 VAL A CA 1
ATOM 1094 C C . VAL A 1 135 ? -0.432 19.178 13.195 1.00 80.75 135 VAL A C 1
ATOM 1096 O O . VAL A 1 135 ? 0.124 18.084 13.254 1.00 80.75 135 VAL A O 1
ATOM 1099 N N . PHE A 1 136 ? -1.216 19.538 12.177 1.00 82.06 136 PHE A N 1
ATOM 1100 C CA . PHE A 1 136 ? -1.468 18.670 11.030 1.00 82.06 136 PHE A CA 1
ATOM 1101 C C . PHE A 1 136 ? -0.172 18.337 10.276 1.00 82.06 136 PHE A C 1
ATOM 1103 O O . PHE A 1 136 ? 0.150 17.165 10.092 1.00 82.06 136 PHE A O 1
ATOM 1110 N N . ILE A 1 137 ? 0.618 19.357 9.916 1.00 84.62 137 ILE A N 1
ATOM 1111 C CA . ILE A 1 137 ? 1.904 19.170 9.226 1.00 84.62 137 ILE A CA 1
ATOM 1112 C C . ILE A 1 137 ? 2.858 18.323 10.079 1.00 84.62 137 ILE A C 1
ATOM 1114 O O . ILE A 1 137 ? 3.505 17.423 9.551 1.00 84.62 137 ILE A O 1
ATOM 1118 N N . ALA A 1 138 ? 2.920 18.561 11.394 1.00 85.00 138 ALA A N 1
ATOM 1119 C CA . ALA A 1 138 ? 3.761 17.791 12.310 1.00 85.00 138 ALA A CA 1
ATOM 1120 C C . ALA A 1 138 ? 3.441 16.297 12.275 1.00 85.00 138 ALA A C 1
ATOM 1122 O O . ALA A 1 138 ? 4.334 15.460 12.139 1.00 85.00 138 ALA A O 1
ATOM 1123 N N . GLN A 1 139 ? 2.154 15.972 12.411 1.00 84.69 139 GLN A N 1
ATOM 1124 C CA . GLN A 1 139 ? 1.685 14.595 12.422 1.00 84.69 139 GLN A CA 1
ATOM 1125 C C . GLN A 1 139 ? 1.942 13.917 11.081 1.00 84.69 139 GLN A C 1
ATOM 1127 O O . GLN A 1 139 ? 2.366 12.764 11.065 1.00 84.69 139 GLN A O 1
ATOM 1132 N N . GLU A 1 140 ? 1.743 14.635 9.977 1.00 86.69 140 GLU A N 1
ATOM 1133 C CA . GLU A 1 140 ? 1.960 14.101 8.638 1.00 86.69 140 GLU A CA 1
ATOM 1134 C C . GLU A 1 140 ? 3.438 13.815 8.362 1.00 86.69 140 GLU A C 1
ATOM 1136 O O . GLU A 1 140 ? 3.786 12.719 7.927 1.00 86.69 140 GLU A O 1
ATOM 1141 N N . VAL A 1 141 ? 4.327 14.756 8.692 1.00 88.88 141 VAL A N 1
ATOM 1142 C CA . VAL A 1 141 ? 5.779 14.571 8.551 1.00 88.88 141 VAL A CA 1
ATOM 1143 C C . VAL A 1 141 ? 6.255 13.399 9.405 1.00 88.88 141 VAL A C 1
ATOM 1145 O O . VAL A 1 141 ? 6.965 12.526 8.905 1.00 88.88 141 VAL A O 1
ATOM 1148 N N . TYR A 1 142 ? 5.827 13.328 10.670 1.00 89.56 142 TYR A N 1
ATOM 1149 C CA . TYR A 1 142 ? 6.173 12.204 11.538 1.00 89.56 142 TYR A CA 1
ATOM 1150 C C . TYR A 1 142 ? 5.655 10.878 10.969 1.00 89.56 142 TYR A C 1
ATOM 1152 O O . TYR A 1 142 ? 6.387 9.891 10.963 1.00 89.56 142 TYR A O 1
ATOM 1160 N N . ARG A 1 143 ? 4.420 10.845 10.450 1.00 90.50 143 ARG A N 1
ATOM 1161 C CA . ARG A 1 143 ? 3.834 9.659 9.815 1.00 90.50 143 ARG A CA 1
ATOM 1162 C C . ARG A 1 143 ? 4.679 9.193 8.631 1.00 90.50 143 ARG A C 1
ATOM 1164 O O . ARG A 1 143 ? 5.051 8.023 8.580 1.00 90.50 143 ARG A O 1
ATOM 1171 N N . VAL A 1 144 ? 5.015 10.098 7.712 1.00 91.31 144 VAL A N 1
ATOM 1172 C CA . VAL A 1 144 ? 5.833 9.792 6.528 1.00 91.31 144 VAL A CA 1
ATOM 1173 C C . VAL A 1 144 ? 7.202 9.251 6.936 1.00 91.31 144 VAL A C 1
ATOM 1175 O O . VAL A 1 144 ? 7.630 8.226 6.403 1.00 91.31 144 VAL A O 1
ATOM 1178 N N . LEU A 1 145 ? 7.869 9.880 7.907 1.00 91.38 145 LEU A N 1
ATOM 1179 C CA . LEU A 1 145 ? 9.167 9.416 8.404 1.00 91.38 145 LEU A CA 1
ATOM 1180 C C . LEU A 1 145 ? 9.062 8.034 9.058 1.00 91.38 145 LEU A C 1
ATOM 1182 O O . LEU A 1 145 ? 9.824 7.137 8.699 1.00 91.38 145 LEU A O 1
ATOM 1186 N N . LEU A 1 146 ? 8.080 7.835 9.942 1.00 92.38 146 LEU A N 1
ATOM 1187 C CA . LEU A 1 146 ? 7.845 6.563 10.625 1.00 92.38 146 LEU A CA 1
ATOM 1188 C C . LEU A 1 146 ? 7.670 5.415 9.629 1.00 92.38 146 LEU A C 1
ATOM 1190 O O . LEU A 1 146 ? 8.331 4.382 9.749 1.00 92.38 146 LEU A O 1
ATOM 1194 N N . PHE A 1 147 ? 6.805 5.593 8.630 1.00 92.81 147 PHE A N 1
ATOM 1195 C CA . PHE A 1 147 ? 6.565 4.560 7.626 1.00 92.81 147 PHE A CA 1
ATOM 1196 C C . PHE A 1 147 ? 7.747 4.373 6.677 1.00 92.81 147 PHE A C 1
ATOM 1198 O O . PHE A 1 147 ? 8.021 3.240 6.292 1.00 92.81 147 PHE A O 1
ATOM 1205 N N . SER A 1 148 ? 8.494 5.431 6.357 1.00 92.75 148 SER A N 1
ATOM 1206 C CA . SER A 1 148 ? 9.724 5.315 5.560 1.00 92.75 148 SER A CA 1
ATOM 1207 C C . SER A 1 148 ? 10.772 4.459 6.276 1.00 92.75 148 SER A C 1
ATOM 1209 O O . SER A 1 148 ? 11.343 3.545 5.680 1.00 92.75 148 SER A O 1
ATOM 1211 N N . VAL A 1 149 ? 10.973 4.687 7.578 1.00 93.56 149 VAL A N 1
ATOM 1212 C CA . VAL A 1 149 ? 11.861 3.866 8.413 1.00 93.56 149 VAL A CA 1
ATOM 1213 C C . VAL A 1 149 ? 11.342 2.431 8.522 1.00 93.56 149 VAL A C 1
ATOM 1215 O O . VAL A 1 149 ? 12.121 1.487 8.403 1.00 93.56 149 VAL A O 1
ATOM 1218 N N . PHE A 1 150 ? 10.033 2.239 8.701 1.00 94.00 150 PHE A N 1
ATOM 1219 C CA . PHE A 1 150 ? 9.430 0.906 8.771 1.00 94.00 150 PHE A CA 1
ATOM 1220 C C . PHE A 1 150 ? 9.601 0.114 7.461 1.00 94.00 150 PHE A C 1
ATOM 1222 O O . PHE A 1 150 ? 9.906 -1.079 7.484 1.00 94.00 150 PHE A O 1
ATOM 1229 N N . LEU A 1 151 ? 9.469 0.772 6.306 1.00 92.25 151 LEU A N 1
ATOM 1230 C CA . LEU A 1 151 ? 9.735 0.167 4.998 1.00 92.25 151 LEU A CA 1
ATOM 1231 C C . LEU A 1 151 ? 11.219 -0.182 4.828 1.00 92.25 151 LEU A C 1
ATOM 1233 O O . LEU A 1 151 ? 11.534 -1.277 4.363 1.00 92.25 151 LEU A O 1
ATOM 1237 N N . ALA A 1 152 ? 12.132 0.693 5.259 1.00 92.75 152 ALA A N 1
ATOM 1238 C CA . ALA A 1 152 ? 13.563 0.394 5.261 1.00 92.75 152 ALA A CA 1
ATOM 1239 C C . ALA A 1 152 ? 13.883 -0.822 6.150 1.00 92.75 152 ALA A C 1
ATOM 1241 O O . ALA A 1 152 ? 14.598 -1.731 5.725 1.00 92.75 152 ALA A O 1
ATOM 1242 N N . GLN A 1 153 ? 13.284 -0.903 7.343 1.00 92.38 153 GLN A N 1
ATOM 1243 C CA . GLN A 1 153 ? 13.383 -2.069 8.223 1.00 92.38 153 GLN A CA 1
ATOM 1244 C C . GLN A 1 153 ? 12.893 -3.343 7.521 1.00 92.38 153 GLN A C 1
ATOM 1246 O O . GLN A 1 153 ? 13.551 -4.377 7.615 1.00 92.38 153 GLN A O 1
ATOM 1251 N N . ASN A 1 154 ? 11.775 -3.283 6.794 1.00 90.62 154 ASN A N 1
ATOM 1252 C CA . ASN A 1 154 ? 11.244 -4.429 6.054 1.00 90.62 154 ASN A CA 1
ATOM 1253 C C . ASN A 1 154 ? 12.241 -4.958 5.002 1.00 90.62 154 ASN A C 1
ATOM 1255 O O . ASN A 1 154 ? 12.406 -6.170 4.853 1.00 90.62 154 ASN A O 1
ATOM 1259 N N . VAL A 1 155 ? 12.960 -4.059 4.316 1.00 89.81 155 VAL A N 1
ATOM 1260 C CA . VAL A 1 155 ? 14.027 -4.431 3.370 1.00 89.81 155 VAL A CA 1
ATOM 1261 C C . VAL A 1 155 ? 15.197 -5.100 4.095 1.00 89.81 155 VAL A C 1
ATOM 1263 O O . VAL A 1 155 ? 15.672 -6.142 3.649 1.00 89.81 155 VAL A O 1
ATOM 1266 N N . VAL A 1 156 ? 15.633 -4.556 5.234 1.00 92.06 156 VAL A N 1
ATOM 1267 C CA . VAL A 1 156 ? 16.764 -5.098 6.009 1.00 92.06 156 VAL A CA 1
ATOM 1268 C C . VAL A 1 156 ? 16.441 -6.472 6.602 1.00 92.06 156 VAL A C 1
ATOM 1270 O O . VAL A 1 156 ? 17.244 -7.398 6.497 1.00 92.06 156 VAL A O 1
ATOM 1273 N N . VAL A 1 157 ? 15.249 -6.639 7.182 1.00 92.56 157 VAL A N 1
ATOM 1274 C CA . VAL A 1 157 ? 14.817 -7.881 7.848 1.00 92.56 157 VAL A CA 1
ATOM 1275 C C . VAL A 1 157 ? 14.827 -9.077 6.897 1.00 92.56 157 VAL A C 1
ATOM 1277 O O . VAL A 1 157 ? 15.137 -10.191 7.320 1.00 92.56 157 VAL A O 1
ATOM 1280 N N . ARG A 1 158 ? 14.588 -8.859 5.598 1.00 88.69 158 ARG A N 1
ATOM 1281 C CA . ARG A 1 158 ? 14.681 -9.903 4.568 1.00 88.69 158 ARG A CA 1
ATOM 1282 C C . ARG A 1 158 ? 16.041 -10.615 4.547 1.00 88.69 158 ARG A C 1
ATOM 1284 O O . ARG A 1 158 ? 16.094 -11.787 4.176 1.00 88.69 158 ARG A O 1
ATOM 1291 N N . HIS A 1 159 ? 17.121 -9.933 4.926 1.00 91.12 159 HIS A N 1
ATOM 1292 C CA . HIS A 1 159 ? 18.481 -10.477 4.900 1.00 91.12 159 HIS A CA 1
ATOM 1293 C C . HIS A 1 159 ? 18.831 -11.342 6.123 1.00 91.12 159 HIS A C 1
ATOM 1295 O O . HIS A 1 159 ? 19.894 -11.959 6.141 1.00 91.12 159 HIS A O 1
ATOM 1301 N N . VAL A 1 160 ? 17.953 -11.433 7.127 1.00 92.62 160 VAL A N 1
ATOM 1302 C CA . VAL A 1 160 ? 18.176 -12.266 8.318 1.00 92.62 160 VAL A CA 1
ATOM 1303 C C . VAL A 1 160 ? 18.010 -13.755 7.964 1.00 92.62 160 VAL A C 1
ATOM 1305 O O . VAL A 1 160 ? 16.957 -14.148 7.447 1.00 92.62 160 VAL A O 1
ATOM 1308 N N . PRO A 1 161 ? 19.001 -14.622 8.250 1.00 91.44 161 PRO A N 1
ATOM 1309 C CA . PRO A 1 161 ? 18.917 -16.042 7.919 1.00 91.44 161 PRO A CA 1
ATOM 1310 C C . PRO A 1 161 ? 17.791 -16.739 8.698 1.00 91.44 161 PRO A C 1
ATOM 1312 O O . PRO A 1 161 ? 17.554 -16.439 9.866 1.00 91.44 161 PRO A O 1
ATOM 1315 N N . TYR A 1 162 ? 17.105 -17.681 8.041 1.00 88.88 162 TYR A N 1
ATOM 1316 C CA . TYR A 1 162 ? 15.977 -18.497 8.537 1.00 88.88 162 TYR A CA 1
ATOM 1317 C C . TYR A 1 162 ? 14.696 -17.731 8.932 1.00 88.88 162 TYR A C 1
ATOM 1319 O O . TYR A 1 162 ? 13.611 -18.104 8.491 1.00 88.88 162 TYR A O 1
ATOM 1327 N N . ALA A 1 163 ? 14.798 -16.642 9.698 1.00 91.12 163 ALA A N 1
ATOM 1328 C CA . ALA A 1 163 ? 13.660 -15.860 10.190 1.00 91.12 163 ALA A CA 1
ATOM 1329 C C . ALA A 1 163 ? 13.273 -14.668 9.291 1.00 91.12 163 ALA A C 1
ATOM 1331 O O . ALA A 1 163 ? 12.166 -14.145 9.413 1.00 91.12 163 ALA A O 1
ATOM 1332 N N . GLY A 1 164 ? 14.144 -14.240 8.369 1.00 90.12 164 GLY A N 1
ATOM 1333 C CA . GLY A 1 164 ? 13.943 -13.007 7.601 1.00 90.12 164 GLY A CA 1
ATOM 1334 C C . GLY A 1 164 ? 12.719 -13.021 6.688 1.00 90.12 164 GLY A C 1
ATOM 1335 O O . GLY A 1 164 ? 11.954 -12.065 6.675 1.00 90.12 164 GLY A O 1
ATOM 1336 N N . ARG A 1 165 ? 12.470 -14.122 5.967 1.00 87.94 165 ARG A N 1
ATOM 1337 C CA . ARG A 1 165 ? 11.295 -14.259 5.080 1.00 87.94 165 ARG A CA 1
ATOM 1338 C C . ARG A 1 165 ? 9.950 -14.216 5.821 1.00 87.94 165 ARG A C 1
ATOM 1340 O O . ARG A 1 165 ? 9.102 -13.419 5.421 1.00 87.94 165 ARG A O 1
ATOM 1347 N N . PRO A 1 166 ? 9.713 -15.020 6.879 1.00 91.38 166 PRO A N 1
ATOM 1348 C CA . PRO A 1 166 ? 8.460 -14.929 7.625 1.00 91.38 166 PRO A CA 1
ATOM 1349 C C . PRO A 1 166 ? 8.303 -13.575 8.330 1.00 91.38 166 PRO A C 1
ATOM 1351 O O . PRO A 1 166 ? 7.201 -13.030 8.352 1.00 91.38 166 PRO A O 1
ATOM 1354 N N . ALA A 1 167 ? 9.389 -12.982 8.836 1.00 91.94 167 ALA A N 1
ATOM 1355 C CA . ALA A 1 167 ? 9.341 -11.646 9.424 1.00 91.94 167 ALA A CA 1
ATOM 1356 C C . ALA A 1 167 ? 8.998 -10.567 8.381 1.00 91.94 167 ALA A C 1
ATOM 1358 O O . ALA A 1 167 ? 8.126 -9.741 8.628 1.00 91.94 167 ALA A O 1
ATOM 1359 N N . GLN A 1 168 ? 9.601 -10.616 7.190 1.00 91.44 168 GLN A N 1
ATOM 1360 C CA . GLN A 1 168 ? 9.271 -9.730 6.071 1.00 91.44 168 GLN A CA 1
ATOM 1361 C C . GLN A 1 168 ? 7.797 -9.869 5.667 1.00 91.44 168 GLN A C 1
ATOM 1363 O O . GLN A 1 168 ? 7.116 -8.867 5.457 1.00 91.44 168 GLN A O 1
ATOM 1368 N N . PHE A 1 169 ? 7.277 -11.099 5.592 1.00 91.88 169 PHE A N 1
ATOM 1369 C CA . PHE A 1 169 ? 5.859 -11.344 5.317 1.00 91.88 169 PHE A CA 1
ATOM 1370 C C . PHE A 1 169 ? 4.957 -10.662 6.354 1.00 91.88 169 PHE A C 1
ATOM 1372 O O . PHE A 1 169 ? 4.002 -9.979 5.981 1.00 91.88 169 PHE A O 1
ATOM 1379 N N . LEU A 1 170 ? 5.270 -10.800 7.645 1.00 93.69 170 LEU A N 1
ATOM 1380 C CA . LEU A 1 170 ? 4.497 -10.176 8.720 1.00 93.69 170 LEU A CA 1
ATOM 1381 C C . LEU A 1 170 ? 4.573 -8.647 8.677 1.00 93.69 170 LEU A C 1
ATOM 1383 O O . LEU A 1 170 ? 3.534 -7.994 8.724 1.00 93.69 170 LEU A O 1
ATOM 1387 N N . LEU A 1 171 ? 5.772 -8.075 8.530 1.00 93.19 171 LEU A N 1
ATOM 1388 C CA . LEU A 1 171 ? 5.971 -6.625 8.430 1.00 93.19 171 LEU A CA 1
ATOM 1389 C C . LEU A 1 171 ? 5.243 -6.044 7.213 1.00 93.19 171 LEU A C 1
ATOM 1391 O O . LEU A 1 171 ? 4.568 -5.022 7.322 1.00 93.19 171 LEU A O 1
ATOM 1395 N N . THR A 1 172 ? 5.316 -6.731 6.072 1.00 92.88 172 THR A N 1
ATOM 1396 C CA . THR A 1 172 ? 4.607 -6.337 4.849 1.00 92.88 172 THR A CA 1
ATOM 1397 C C . THR A 1 172 ? 3.093 -6.415 5.045 1.00 92.88 172 THR A C 1
ATOM 1399 O O . THR A 1 172 ? 2.377 -5.468 4.734 1.00 92.88 172 THR A O 1
ATOM 1402 N N . SER A 1 173 ? 2.591 -7.495 5.644 1.00 95.00 173 SER A N 1
ATOM 1403 C CA . SER A 1 173 ? 1.164 -7.616 5.965 1.00 95.00 173 SER A CA 1
ATOM 1404 C C . SER A 1 173 ? 0.711 -6.469 6.873 1.00 95.00 173 SER A C 1
ATOM 1406 O O . SER A 1 173 ? -0.307 -5.828 6.621 1.00 95.00 173 SER A O 1
ATOM 1408 N N . TRP A 1 174 ? 1.492 -6.146 7.906 1.00 95.75 174 TRP A N 1
ATOM 1409 C CA . TRP A 1 174 ? 1.157 -5.059 8.816 1.00 95.75 174 TRP A CA 1
ATOM 1410 C C . TRP A 1 174 ? 1.144 -3.688 8.144 1.00 95.75 174 TRP A C 1
ATOM 1412 O O . TRP A 1 174 ? 0.206 -2.931 8.392 1.00 95.75 174 TRP A O 1
ATOM 1422 N N . VAL A 1 175 ? 2.120 -3.365 7.288 1.00 94.31 175 VAL A N 1
ATOM 1423 C CA . VAL A 1 175 ? 2.153 -2.043 6.642 1.00 94.31 175 VAL A CA 1
ATOM 1424 C C . VAL A 1 175 ? 0.970 -1.843 5.694 1.00 94.31 175 VAL A C 1
ATOM 1426 O O . VAL A 1 175 ? 0.323 -0.801 5.755 1.00 94.31 175 VAL A O 1
ATOM 1429 N N . TYR A 1 176 ? 0.603 -2.854 4.899 1.00 94.38 176 TYR A N 1
ATOM 1430 C CA . TYR A 1 176 ? -0.561 -2.758 4.010 1.00 94.38 176 TYR A CA 1
ATOM 1431 C C . TYR A 1 176 ? -1.873 -2.675 4.786 1.00 94.38 176 TYR A C 1
ATOM 1433 O O . TYR A 1 176 ? -2.717 -1.835 4.476 1.00 94.38 176 TYR A O 1
ATOM 1441 N N . ALA A 1 177 ? -2.030 -3.489 5.836 1.00 96.75 177 ALA A N 1
ATOM 1442 C CA . ALA A 1 177 ? -3.193 -3.392 6.709 1.00 96.75 177 ALA A CA 1
ATOM 1443 C C . ALA A 1 177 ? -3.299 -1.997 7.338 1.00 96.75 177 ALA A C 1
ATOM 1445 O O . ALA A 1 177 ? -4.387 -1.425 7.369 1.00 96.75 177 ALA A O 1
ATOM 1446 N N . PHE A 1 178 ? -2.179 -1.426 7.792 1.00 96.06 178 PHE A N 1
ATOM 1447 C CA . PHE A 1 178 ? -2.171 -0.067 8.315 1.00 96.06 178 PHE A CA 1
ATOM 1448 C C . PHE A 1 178 ? -2.615 0.927 7.243 1.00 96.06 178 PHE A C 1
ATOM 1450 O O . PHE A 1 178 ? -3.524 1.704 7.506 1.00 96.06 178 PHE A O 1
ATOM 1457 N N . TYR A 1 179 ? -2.052 0.875 6.032 1.00 94.69 179 TYR A N 1
ATOM 1458 C CA . TYR A 1 179 ? -2.415 1.790 4.947 1.00 94.69 179 TYR A CA 1
ATOM 1459 C C . TYR A 1 179 ? -3.902 1.748 4.600 1.00 94.69 179 TYR A C 1
ATOM 1461 O O . TYR A 1 179 ? -4.509 2.802 4.441 1.00 94.69 179 TYR A O 1
ATOM 1469 N N . TRP A 1 180 ? -4.522 0.567 4.537 1.00 96.44 180 TRP A N 1
ATOM 1470 C CA . TRP A 1 180 ? -5.955 0.463 4.247 1.00 96.44 180 TRP A CA 1
ATOM 1471 C C . TRP A 1 180 ? -6.831 1.034 5.367 1.00 96.44 180 TRP A C 1
ATOM 1473 O O . TRP A 1 180 ? -7.807 1.732 5.094 1.00 96.44 180 TRP A O 1
ATOM 1483 N N . PHE A 1 181 ? -6.479 0.781 6.631 1.00 96.44 181 PHE A N 1
ATOM 1484 C CA . PHE A 1 181 ? -7.217 1.317 7.778 1.00 96.44 181 PHE A CA 1
ATOM 1485 C C . PHE A 1 181 ? -6.932 2.798 8.047 1.00 96.44 181 PHE A C 1
ATOM 1487 O O . PHE A 1 181 ? -7.780 3.483 8.624 1.00 96.44 181 PHE A O 1
ATOM 1494 N N . ASP A 1 182 ? -5.786 3.317 7.606 1.00 94.75 182 ASP A N 1
ATOM 1495 C CA . ASP A 1 182 ? -5.407 4.711 7.809 1.00 94.75 182 ASP A CA 1
ATOM 1496 C C . ASP A 1 182 ? -6.389 5.674 7.138 1.00 94.75 182 ASP A C 1
ATOM 1498 O O . ASP A 1 182 ? -6.696 6.717 7.715 1.00 94.75 182 ASP A O 1
ATOM 1502 N N . TYR A 1 183 ? -6.976 5.290 5.999 1.00 93.88 183 TYR A N 1
ATOM 1503 C CA . TYR A 1 183 ? -8.066 6.040 5.370 1.00 93.88 183 TYR A CA 1
ATOM 1504 C C . TYR A 1 183 ? -9.270 6.171 6.312 1.00 93.88 183 TYR A C 1
ATOM 1506 O O . TYR A 1 183 ? -9.714 7.280 6.605 1.00 93.88 183 TYR A O 1
ATOM 1514 N N . LYS A 1 184 ? -9.753 5.058 6.883 1.00 93.19 184 LYS A N 1
ATOM 1515 C CA . LYS A 1 184 ? -10.859 5.061 7.859 1.00 93.19 184 LYS A CA 1
ATOM 1516 C C . LYS A 1 184 ? -10.533 5.919 9.083 1.00 93.19 184 LYS A C 1
ATOM 1518 O O . LYS A 1 184 ? -11.363 6.717 9.519 1.00 93.19 184 LYS A O 1
ATOM 1523 N N . TRP A 1 185 ? -9.344 5.758 9.659 1.00 92.56 185 TRP A N 1
ATOM 1524 C CA . TRP A 1 185 ? -8.947 6.493 10.861 1.00 92.56 185 TRP A CA 1
ATOM 1525 C C . TRP A 1 185 ? -8.763 7.986 10.609 1.00 92.56 185 TRP A C 1
ATOM 1527 O O . TRP A 1 185 ? -9.159 8.794 11.457 1.00 92.56 185 TRP A O 1
ATOM 1537 N N . SER A 1 186 ? -8.238 8.352 9.439 1.00 89.19 186 SER A N 1
ATOM 1538 C CA . SER A 1 186 ? -8.089 9.742 9.007 1.00 89.19 186 SER A CA 1
ATOM 1539 C C . SER A 1 186 ? -9.439 10.450 8.910 1.00 89.19 186 SER A C 1
ATOM 1541 O O . SER A 1 186 ? -9.566 11.560 9.415 1.00 89.19 186 SER A O 1
ATOM 1543 N N . LEU A 1 187 ? -10.489 9.785 8.412 1.00 88.31 187 LEU A N 1
ATOM 1544 C CA . LEU A 1 187 ? -11.850 10.351 8.374 1.00 88.31 187 LEU A CA 1
ATOM 1545 C C . LEU A 1 187 ? -12.444 10.635 9.757 1.00 88.31 187 LEU A C 1
ATOM 1547 O O . LEU A 1 187 ? -13.276 11.528 9.926 1.00 88.31 187 LEU A O 1
ATOM 1551 N N . THR A 1 188 ? -12.011 9.882 10.765 1.00 85.75 188 THR A N 1
ATOM 1552 C CA . THR A 1 188 ? -12.414 10.096 12.161 1.00 85.75 188 THR A CA 1
ATOM 1553 C C . THR A 1 188 ? -11.483 11.040 12.925 1.00 85.75 188 THR A C 1
ATOM 1555 O O . THR A 1 188 ? -11.711 11.271 14.110 1.00 85.75 188 THR A O 1
ATOM 1558 N N . ASN A 1 189 ? -10.447 11.590 12.273 1.00 83.38 189 ASN A N 1
ATOM 1559 C CA . ASN A 1 189 ? -9.381 12.383 12.894 1.00 83.38 189 ASN A CA 1
ATOM 1560 C C . ASN A 1 189 ? -8.755 11.707 14.128 1.00 83.38 189 ASN A C 1
ATOM 1562 O O . ASN A 1 189 ? -8.373 12.366 15.097 1.00 83.38 189 ASN A O 1
ATOM 1566 N N . LEU A 1 190 ? -8.631 10.375 14.097 1.00 87.00 190 LEU A N 1
ATOM 1567 C CA . LEU A 1 190 ? -7.935 9.640 15.148 1.00 87.00 190 LEU A CA 1
ATOM 1568 C C . LEU A 1 190 ? -6.448 10.039 15.105 1.00 87.00 190 LEU A C 1
ATOM 1570 O O . LEU A 1 190 ? -5.855 9.927 14.034 1.00 87.00 190 LEU A O 1
ATOM 1574 N N . PRO A 1 191 ? -5.818 10.508 16.194 1.00 87.12 191 PRO A N 1
ATOM 1575 C CA . PRO A 1 191 ? -4.397 10.857 16.181 1.00 87.12 191 PRO A CA 1
ATOM 1576 C C . PRO A 1 191 ? -3.511 9.649 15.858 1.00 87.12 191 PRO A C 1
ATOM 1578 O O . PRO A 1 191 ? -3.868 8.517 16.184 1.00 87.12 191 PRO A O 1
ATOM 1581 N N . LEU A 1 192 ? -2.345 9.881 15.246 1.00 87.94 192 LEU A N 1
ATOM 1582 C CA . LEU A 1 192 ? -1.437 8.806 14.825 1.00 87.94 192 LEU A CA 1
ATOM 1583 C C . LEU A 1 192 ? -1.016 7.886 15.981 1.00 87.94 192 LEU A C 1
ATOM 1585 O O . LEU A 1 192 ? -1.007 6.671 15.812 1.00 87.94 192 LEU A O 1
ATOM 1589 N N . GLU A 1 193 ? -0.713 8.443 17.152 1.00 88.69 193 GLU A N 1
ATOM 1590 C CA . GLU A 1 193 ? -0.355 7.668 18.348 1.00 88.69 193 GLU A CA 1
ATOM 1591 C C . GLU A 1 193 ? -1.456 6.664 18.715 1.00 88.69 193 GLU A C 1
ATOM 1593 O O . GLU A 1 193 ? -1.194 5.471 18.873 1.00 88.69 193 GLU A O 1
ATOM 1598 N N . ASN A 1 194 ? -2.711 7.118 18.717 1.00 91.56 194 ASN A N 1
ATOM 1599 C CA . ASN A 1 194 ? -3.865 6.270 18.992 1.00 91.56 194 ASN A CA 1
ATOM 1600 C C . ASN A 1 194 ? -4.064 5.210 17.895 1.00 91.56 194 ASN A C 1
ATOM 1602 O O . ASN A 1 194 ? -4.460 4.089 18.209 1.00 91.56 194 ASN A O 1
ATOM 1606 N N . ARG A 1 195 ? -3.780 5.529 16.620 1.00 93.69 195 ARG A N 1
ATOM 1607 C CA . ARG A 1 195 ? -3.802 4.544 15.517 1.00 93.69 195 ARG A CA 1
ATOM 1608 C C . ARG A 1 195 ? -2.774 3.443 15.757 1.00 93.69 195 ARG A C 1
ATOM 1610 O O . ARG A 1 195 ? -3.115 2.268 15.671 1.00 93.69 195 ARG A O 1
ATOM 1617 N N . VAL A 1 196 ? -1.538 3.818 16.096 1.00 93.31 196 VAL A N 1
ATOM 1618 C CA . VAL A 1 196 ? -0.442 2.882 16.385 1.00 93.31 196 VAL A CA 1
ATOM 1619 C C . VAL A 1 196 ? -0.775 2.019 17.599 1.00 93.31 196 VAL A C 1
ATOM 1621 O O . VAL A 1 196 ? -0.672 0.798 17.517 1.00 93.31 196 VAL A O 1
ATOM 1624 N N . GLN A 1 197 ? -1.242 2.613 18.699 1.00 93.50 197 GLN A N 1
ATOM 1625 C CA . GLN A 1 197 ? -1.635 1.864 19.893 1.00 93.50 197 GLN A CA 1
ATOM 1626 C C . GLN A 1 197 ? -2.772 0.882 19.584 1.00 93.50 197 GLN A C 1
ATOM 1628 O O . GLN A 1 197 ? -2.663 -0.304 19.895 1.00 93.50 197 GLN A O 1
ATOM 1633 N N . PHE A 1 198 ? -3.826 1.342 18.901 1.00 94.38 198 PHE A N 1
ATOM 1634 C CA . PHE A 1 198 ? -4.938 0.488 18.489 1.00 94.38 198 PHE A CA 1
ATOM 1635 C C . PHE A 1 198 ? -4.473 -0.663 17.589 1.00 94.38 198 PHE A C 1
ATOM 1637 O O . PHE A 1 198 ? -4.899 -1.805 17.784 1.00 94.38 198 PHE A O 1
ATOM 1644 N N . PHE A 1 199 ? -3.573 -0.382 16.644 1.00 95.94 199 PHE A N 1
ATOM 1645 C CA . PHE A 1 199 ? -2.979 -1.383 15.766 1.00 95.94 199 PHE A CA 1
ATOM 1646 C C . PHE A 1 199 ? -2.211 -2.444 16.556 1.00 95.94 199 PHE A C 1
ATOM 1648 O O . PHE A 1 199 ? -2.445 -3.639 16.386 1.00 95.94 199 PHE A O 1
ATOM 1655 N N . GLN A 1 200 ? -1.334 -2.011 17.460 1.00 94.69 200 GLN A N 1
ATOM 1656 C CA . GLN A 1 200 ? -0.489 -2.883 18.274 1.00 94.69 200 GLN A CA 1
ATOM 1657 C C . GLN A 1 200 ? -1.289 -3.751 19.248 1.00 94.69 200 GLN A C 1
ATOM 1659 O O . GLN A 1 200 ? -0.888 -4.883 19.509 1.00 94.69 200 GLN A O 1
ATOM 1664 N N . SER A 1 201 ? -2.436 -3.276 19.741 1.00 94.06 201 SER A N 1
ATOM 1665 C CA . SER A 1 201 ? -3.345 -4.080 20.571 1.00 94.06 201 SER A CA 1
ATOM 1666 C C . SER A 1 201 ? -4.161 -5.107 19.779 1.00 94.06 201 SER A C 1
ATOM 1668 O O . SER A 1 201 ? -4.663 -6.062 20.362 1.00 94.06 201 SER A O 1
ATOM 1670 N N . HIS A 1 202 ? -4.276 -4.961 18.455 1.00 95.25 202 HIS A N 1
ATOM 1671 C CA . HIS A 1 202 ? -5.014 -5.889 17.585 1.00 95.25 202 HIS A CA 1
ATOM 1672 C C . HIS A 1 202 ? -4.124 -6.456 16.465 1.00 95.25 202 HIS A C 1
ATOM 1674 O O . HIS A 1 202 ? -4.607 -6.816 15.388 1.00 95.25 202 HIS A O 1
ATOM 1680 N N . TRP A 1 203 ? -2.817 -6.560 16.716 1.00 95.06 203 TRP A N 1
ATOM 1681 C CA . TRP A 1 203 ? -1.788 -6.899 15.726 1.00 95.06 203 TRP A CA 1
ATOM 1682 C C . TRP A 1 203 ? -2.094 -8.185 14.941 1.00 95.06 203 TRP A C 1
ATOM 1684 O O . TRP A 1 203 ? -1.820 -8.256 13.742 1.00 95.06 203 TRP A O 1
ATOM 1694 N N . ALA A 1 204 ? -2.690 -9.193 15.589 1.00 95.12 204 ALA A N 1
ATOM 1695 C CA . ALA A 1 204 ? -3.008 -10.483 14.976 1.00 95.12 204 ALA A CA 1
ATOM 1696 C C . ALA A 1 204 ? -4.151 -10.376 13.956 1.00 95.12 204 ALA A C 1
ATOM 1698 O O . ALA A 1 204 ? -4.159 -11.078 12.941 1.00 95.12 204 ALA A O 1
ATOM 1699 N N . TYR A 1 205 ? -5.112 -9.479 14.202 1.00 95.94 205 TYR A N 1
ATOM 1700 C CA . TYR A 1 205 ? -6.155 -9.166 13.230 1.00 95.94 205 TYR A CA 1
ATOM 1701 C C . TYR A 1 205 ? -5.530 -8.523 11.992 1.00 95.94 205 TYR A C 1
ATOM 1703 O O . TYR A 1 205 ? -5.756 -8.999 10.881 1.00 95.94 205 TYR A O 1
ATOM 1711 N N . PHE A 1 206 ? -4.689 -7.503 12.186 1.00 96.75 206 PHE A N 1
ATOM 1712 C CA . PHE A 1 206 ? -4.054 -6.779 11.086 1.00 96.75 206 PHE A CA 1
ATOM 1713 C C . PHE A 1 206 ? -3.064 -7.632 10.292 1.00 96.75 206 PHE A C 1
ATOM 1715 O O . PHE A 1 206 ? -3.048 -7.537 9.069 1.00 96.75 206 PHE A O 1
ATOM 1722 N N . ALA A 1 207 ? -2.312 -8.525 10.944 1.00 95.75 207 ALA A N 1
ATOM 1723 C CA . ALA A 1 207 ? -1.471 -9.508 10.256 1.00 95.75 207 ALA A CA 1
ATOM 1724 C C . ALA A 1 207 ? -2.304 -10.382 9.305 1.00 95.75 207 ALA A C 1
ATOM 1726 O O . ALA A 1 207 ? -1.921 -10.620 8.164 1.00 95.75 207 ALA A O 1
ATOM 1727 N N . GLY A 1 208 ? -3.475 -10.835 9.767 1.00 95.88 208 GLY A N 1
ATOM 1728 C CA . GLY A 1 208 ? -4.393 -11.620 8.949 1.00 95.88 208 GLY A CA 1
ATOM 1729 C C . GLY A 1 208 ? -5.051 -10.811 7.833 1.00 95.88 208 GLY A C 1
ATOM 1730 O O . GLY A 1 208 ? -5.193 -11.332 6.737 1.00 95.88 208 GLY A O 1
ATOM 1731 N N . PHE A 1 209 ? -5.456 -9.567 8.100 1.00 96.62 209 PHE A N 1
ATOM 1732 C CA . PHE A 1 209 ? -6.114 -8.706 7.113 1.00 96.62 209 PHE A CA 1
ATOM 1733 C C . PHE A 1 209 ? -5.155 -8.317 5.982 1.00 96.62 209 PHE A C 1
ATOM 1735 O O . PHE A 1 209 ? -5.499 -8.399 4.808 1.00 96.62 209 PHE A O 1
ATOM 1742 N N . GLY A 1 210 ? -3.928 -7.945 6.345 1.00 95.69 210 GLY A N 1
ATOM 1743 C CA . GLY A 1 210 ? -2.888 -7.515 5.420 1.00 95.69 210 GLY A CA 1
ATOM 1744 C C . GLY A 1 210 ? -2.278 -8.618 4.570 1.00 95.69 210 GLY A C 1
ATOM 1745 O O . GLY A 1 210 ? -1.750 -8.328 3.507 1.00 95.69 210 GLY A O 1
ATOM 1746 N N . SER A 1 211 ? -2.358 -9.882 4.990 1.00 93.94 211 SER A N 1
ATOM 1747 C CA . SER A 1 211 ? -1.614 -10.975 4.349 1.00 93.94 211 SER A CA 1
ATOM 1748 C C . SER A 1 211 ? -1.928 -11.189 2.870 1.00 93.94 211 SER A C 1
ATOM 1750 O O . SER A 1 211 ? -1.075 -11.680 2.136 1.00 93.94 211 SER A O 1
ATOM 1752 N N . LEU A 1 212 ? -3.107 -10.776 2.397 1.00 89.62 212 LEU A N 1
ATOM 1753 C CA . LEU A 1 212 ? -3.469 -10.853 0.979 1.00 89.62 212 LEU A CA 1
ATOM 1754 C C . LEU A 1 212 ? -2.583 -9.980 0.087 1.00 89.62 212 LEU A C 1
ATOM 1756 O O . LEU A 1 212 ? -2.431 -10.285 -1.097 1.00 89.62 212 LEU A O 1
ATOM 1760 N N . CYS A 1 213 ? -1.950 -8.942 0.643 1.00 86.75 213 CYS A N 1
ATOM 1761 C CA . CYS A 1 213 ? -1.054 -8.077 -0.113 1.00 86.75 213 CYS A CA 1
ATOM 1762 C C . CYS A 1 213 ? 0.197 -8.811 -0.613 1.00 86.75 213 CYS A C 1
ATOM 1764 O O . CYS A 1 213 ? 0.824 -8.364 -1.573 1.00 86.75 213 CYS A O 1
ATOM 1766 N N . ILE A 1 214 ? 0.559 -9.935 0.021 1.00 85.94 214 ILE A N 1
ATOM 1767 C CA . ILE A 1 214 ? 1.742 -10.703 -0.361 1.00 85.94 214 ILE A CA 1
ATOM 1768 C C . ILE A 1 214 ? 1.534 -11.429 -1.687 1.00 85.94 214 ILE A C 1
ATOM 1770 O O . ILE A 1 214 ? 2.512 -11.699 -2.373 1.00 85.94 214 ILE A O 1
ATOM 1774 N N . ILE A 1 215 ? 0.290 -11.790 -2.038 1.00 88.62 215 ILE A N 1
ATOM 1775 C CA . ILE A 1 215 ? 0.030 -12.733 -3.134 1.00 88.62 215 ILE A CA 1
ATOM 1776 C C . ILE A 1 215 ? 0.671 -12.227 -4.431 1.00 88.62 215 ILE A C 1
ATOM 1778 O O . ILE A 1 215 ? 1.466 -12.972 -4.999 1.00 88.62 215 ILE A O 1
ATOM 1782 N N . PRO A 1 216 ? 0.456 -10.970 -4.870 1.00 89.88 216 PRO A N 1
ATOM 1783 C CA . PRO A 1 216 ? 1.145 -10.467 -6.051 1.00 89.88 216 PRO A CA 1
ATOM 1784 C C . PRO A 1 216 ? 2.673 -10.476 -5.901 1.00 89.88 216 PRO A C 1
ATOM 1786 O O . PRO A 1 216 ? 3.381 -10.917 -6.800 1.00 89.88 216 PRO A O 1
ATOM 1789 N N . GLN A 1 217 ? 3.175 -10.075 -4.732 1.00 86.62 217 GLN A N 1
ATOM 1790 C CA . GLN A 1 217 ? 4.609 -9.950 -4.456 1.00 86.62 217 GLN A CA 1
ATOM 1791 C C . GLN A 1 217 ? 5.363 -11.289 -4.481 1.00 86.62 217 GLN A C 1
ATOM 1793 O O . GLN A 1 217 ? 6.575 -11.300 -4.683 1.00 86.62 217 GLN A O 1
ATOM 1798 N N . LEU A 1 218 ? 4.675 -12.416 -4.266 1.00 87.50 218 LEU A N 1
ATOM 1799 C CA . LEU A 1 218 ? 5.281 -13.750 -4.324 1.00 87.50 218 LEU A CA 1
ATOM 1800 C C . LEU A 1 218 ? 5.515 -14.239 -5.757 1.00 87.50 218 LEU A C 1
ATOM 1802 O O . LEU A 1 218 ? 6.454 -15.000 -5.986 1.00 87.50 218 LEU A O 1
ATOM 1806 N N . PHE A 1 219 ? 4.666 -13.834 -6.703 1.00 89.44 219 PHE A N 1
ATOM 1807 C CA . PHE A 1 219 ? 4.653 -14.395 -8.058 1.00 89.44 219 PHE A CA 1
ATOM 1808 C C . PHE A 1 219 ? 5.153 -13.428 -9.131 1.00 89.44 219 PHE A C 1
ATOM 1810 O O . PHE A 1 219 ? 5.522 -13.864 -10.221 1.00 89.44 219 PHE A O 1
ATOM 1817 N N . PHE A 1 220 ? 5.172 -12.126 -8.848 1.00 92.31 220 PHE A N 1
ATOM 1818 C CA . PHE A 1 220 ? 5.357 -11.095 -9.861 1.00 92.31 220 PHE A CA 1
ATOM 1819 C C . PHE A 1 220 ? 6.532 -10.162 -9.556 1.00 92.31 220 PHE A C 1
ATOM 1821 O O . PHE A 1 220 ? 7.022 -10.067 -8.433 1.00 92.31 220 PHE A O 1
ATOM 1828 N N . SER A 1 221 ? 6.999 -9.445 -10.585 1.00 92.06 221 SER A N 1
ATOM 1829 C CA . SER A 1 221 ? 7.999 -8.387 -10.407 1.00 92.06 221 SER A CA 1
ATOM 1830 C C . SER A 1 221 ? 7.431 -7.235 -9.571 1.00 92.06 221 SER A C 1
ATOM 1832 O O . SER A 1 221 ? 6.216 -7.115 -9.413 1.00 92.06 221 SER A O 1
ATOM 1834 N N . PHE A 1 222 ? 8.303 -6.363 -9.059 1.00 90.62 222 PHE A N 1
ATOM 1835 C CA . PHE A 1 222 ? 7.894 -5.209 -8.253 1.00 90.62 222 PHE A CA 1
ATOM 1836 C C . PHE A 1 222 ? 6.827 -4.352 -8.958 1.00 90.62 222 PHE A C 1
ATOM 1838 O O . PHE A 1 222 ? 5.716 -4.237 -8.457 1.00 90.62 222 PHE A O 1
ATOM 1845 N N . LEU A 1 223 ? 7.114 -3.843 -10.164 1.00 93.06 223 LEU A N 1
ATOM 1846 C CA . LEU A 1 223 ? 6.174 -2.989 -10.909 1.00 93.06 223 LEU A CA 1
ATOM 1847 C C . LEU A 1 223 ? 4.849 -3.702 -11.215 1.00 93.06 223 LEU A C 1
ATOM 1849 O O . LEU A 1 223 ? 3.786 -3.092 -11.151 1.00 93.06 223 LEU A O 1
ATOM 1853 N N . LEU A 1 224 ? 4.909 -5.000 -11.524 1.00 94.44 224 LEU A N 1
ATOM 1854 C CA . LEU A 1 224 ? 3.722 -5.797 -11.818 1.00 94.44 224 LEU A CA 1
ATOM 1855 C C . LEU A 1 224 ? 2.867 -6.000 -10.557 1.00 94.44 224 LEU A C 1
ATOM 1857 O O . LEU A 1 224 ? 1.647 -5.872 -10.609 1.00 94.44 224 LEU A O 1
ATOM 1861 N N . SER A 1 225 ? 3.513 -6.248 -9.417 1.00 94.25 225 SER A N 1
ATOM 1862 C CA . SER A 1 225 ? 2.859 -6.362 -8.112 1.00 94.25 225 SER A CA 1
ATOM 1863 C C . SER A 1 225 ? 2.186 -5.057 -7.704 1.00 94.25 225 SER A C 1
ATOM 1865 O O . SER A 1 225 ? 1.042 -5.092 -7.263 1.00 94.25 225 SER A O 1
ATOM 1867 N N . GLU A 1 226 ? 2.851 -3.916 -7.900 1.00 93.38 226 GLU A N 1
ATOM 1868 C CA . GLU A 1 226 ? 2.286 -2.595 -7.610 1.00 93.38 226 GLU A CA 1
ATOM 1869 C C . GLU A 1 226 ? 1.086 -2.269 -8.507 1.00 93.38 226 GLU A C 1
ATOM 1871 O O . GLU A 1 226 ? 0.083 -1.751 -8.024 1.00 93.38 226 GLU A O 1
ATOM 1876 N N . ALA A 1 227 ? 1.125 -2.637 -9.791 1.00 95.12 227 ALA A N 1
ATOM 1877 C CA . ALA A 1 227 ? -0.017 -2.461 -10.688 1.00 95.12 227 ALA A CA 1
ATOM 1878 C C . ALA A 1 227 ? -1.225 -3.317 -10.259 1.00 95.12 227 ALA A C 1
ATOM 1880 O O . ALA A 1 227 ? -2.354 -2.828 -10.188 1.00 95.12 227 ALA A O 1
ATOM 1881 N N . LEU A 1 228 ? -0.994 -4.590 -9.914 1.00 95.50 228 LEU A N 1
ATOM 1882 C CA . LEU A 1 228 ? -2.036 -5.477 -9.383 1.00 95.50 228 LEU A CA 1
ATOM 1883 C C . LEU A 1 228 ? -2.591 -4.957 -8.055 1.00 95.50 228 LEU A C 1
ATOM 1885 O O . LEU A 1 228 ? -3.806 -4.953 -7.842 1.00 95.50 228 LEU A O 1
ATOM 1889 N N . MET A 1 229 ? -1.707 -4.483 -7.178 1.00 94.69 229 MET A N 1
ATOM 1890 C CA . MET A 1 229 ? -2.096 -3.908 -5.903 1.00 94.69 229 MET A CA 1
ATOM 1891 C C . MET A 1 229 ? -2.912 -2.640 -6.105 1.00 94.69 229 MET A C 1
ATOM 1893 O O . MET A 1 229 ? -3.953 -2.518 -5.482 1.00 94.69 229 MET A O 1
ATOM 1897 N N . GLY A 1 230 ? -2.529 -1.748 -7.020 1.00 94.31 230 GLY A N 1
ATOM 1898 C CA . GLY A 1 230 ? -3.286 -0.537 -7.338 1.00 94.31 230 GLY A CA 1
ATOM 1899 C C . GLY A 1 230 ? -4.721 -0.815 -7.805 1.00 94.31 230 GLY A C 1
ATOM 1900 O O . GLY A 1 230 ? -5.636 -0.051 -7.512 1.00 94.31 230 GLY A O 1
ATOM 1901 N N . MET A 1 231 ? -4.967 -1.949 -8.465 1.00 94.94 231 MET A N 1
ATOM 1902 C CA . MET A 1 231 ? -6.335 -2.371 -8.793 1.00 94.94 231 MET A CA 1
ATOM 1903 C C . MET A 1 231 ? -7.109 -2.890 -7.574 1.00 94.94 231 MET A C 1
ATOM 1905 O O . MET A 1 231 ? -8.294 -2.599 -7.420 1.00 94.94 231 MET A O 1
ATOM 1909 N N . ALA A 1 232 ? -6.456 -3.670 -6.710 1.00 95.38 232 ALA A N 1
ATOM 1910 C CA . ALA A 1 232 ? -7.100 -4.321 -5.568 1.00 95.38 232 ALA A CA 1
ATOM 1911 C C . ALA A 1 232 ? -7.253 -3.402 -4.341 1.00 95.38 232 ALA A C 1
ATOM 1913 O O . ALA A 1 232 ? -8.188 -3.556 -3.555 1.00 95.38 232 ALA A O 1
ATOM 1914 N N . PHE A 1 233 ? -6.360 -2.426 -4.187 1.00 95.88 233 PHE A N 1
ATOM 1915 C CA . PHE A 1 233 ? -6.285 -1.500 -3.062 1.00 95.88 233 PHE A CA 1
ATOM 1916 C C . PHE A 1 233 ? -7.619 -0.824 -2.714 1.00 95.88 233 PHE A C 1
ATOM 1918 O O . PHE A 1 233 ? -7.988 -0.870 -1.538 1.00 95.88 233 PHE A O 1
ATOM 1925 N N . PRO A 1 234 ? -8.392 -0.247 -3.660 1.00 96.94 234 PRO A N 1
ATOM 1926 C CA . PRO A 1 234 ? -9.647 0.405 -3.301 1.00 96.94 234 PRO A CA 1
ATOM 1927 C C . PRO A 1 234 ? -10.670 -0.576 -2.711 1.00 96.94 234 PRO A C 1
ATOM 1929 O O . PRO A 1 234 ? -11.443 -0.189 -1.841 1.00 96.94 234 PRO A O 1
ATOM 1932 N N . LEU A 1 235 ? -10.649 -1.854 -3.109 1.00 97.19 235 LEU A N 1
ATOM 1933 C CA . LEU A 1 235 ? -11.518 -2.879 -2.521 1.00 97.19 235 LEU A CA 1
ATOM 1934 C C . LEU A 1 235 ? -11.126 -3.165 -1.067 1.00 97.19 235 LEU A C 1
ATOM 1936 O O . LEU A 1 235 ? -11.990 -3.262 -0.200 1.00 97.19 235 LEU A O 1
ATOM 1940 N N . PHE A 1 236 ? -9.827 -3.238 -0.772 1.00 97.25 236 PHE A N 1
ATOM 1941 C CA . PHE A 1 236 ? -9.355 -3.427 0.600 1.00 97.25 236 PHE A CA 1
ATOM 1942 C C . PHE A 1 236 ? -9.609 -2.211 1.494 1.00 97.25 236 PHE A C 1
ATOM 1944 O O . PHE A 1 236 ? -9.907 -2.393 2.674 1.00 97.25 236 PHE A O 1
ATOM 1951 N N . VAL A 1 237 ? -9.580 -0.992 0.945 1.00 97.50 237 VAL A N 1
ATOM 1952 C CA . VAL A 1 237 ? -10.021 0.219 1.659 1.00 97.50 237 VAL A CA 1
ATOM 1953 C C . VAL A 1 237 ? -11.503 0.119 2.031 1.00 97.50 237 VAL A C 1
ATOM 1955 O O . VAL A 1 237 ? -11.849 0.358 3.187 1.00 97.50 237 VAL A O 1
ATOM 1958 N N . LEU A 1 238 ? -12.376 -0.310 1.109 1.00 97.62 238 LEU A N 1
ATOM 1959 C CA . LEU A 1 238 ? -13.799 -0.541 1.410 1.00 97.62 238 LEU A CA 1
ATOM 1960 C C . LEU A 1 238 ? -13.982 -1.578 2.526 1.00 97.62 238 LEU A C 1
ATOM 1962 O O . LEU A 1 238 ? -14.702 -1.327 3.496 1.00 97.62 238 LEU A O 1
ATOM 1966 N N . MET A 1 239 ? -13.279 -2.710 2.431 1.00 97.38 239 MET A N 1
ATOM 1967 C CA . MET A 1 239 ? -13.315 -3.740 3.469 1.00 97.38 239 MET A CA 1
ATOM 1968 C C . MET A 1 239 ? -12.806 -3.216 4.817 1.00 97.38 239 MET A C 1
ATOM 1970 O O . MET A 1 239 ? -13.386 -3.537 5.854 1.00 97.38 239 MET A O 1
ATOM 1974 N N . ALA A 1 240 ? -11.755 -2.392 4.833 1.00 96.69 240 ALA A N 1
ATOM 1975 C CA . ALA A 1 240 ? -11.224 -1.787 6.052 1.00 96.69 240 ALA A CA 1
ATOM 1976 C C . ALA A 1 240 ? -12.220 -0.795 6.677 1.00 96.69 240 ALA A C 1
ATOM 1978 O O . ALA A 1 240 ? -12.407 -0.796 7.897 1.00 96.69 240 ALA A O 1
ATOM 1979 N N . CYS A 1 241 ? -12.913 0.006 5.855 1.00 95.06 241 CYS A N 1
ATOM 1980 C CA . CYS A 1 241 ? -13.984 0.904 6.291 1.00 95.06 241 CYS A CA 1
ATOM 1981 C C . CYS A 1 241 ? -15.096 0.147 7.032 1.00 95.06 241 CYS A C 1
ATOM 1983 O O . CYS A 1 241 ? -15.484 0.564 8.126 1.00 95.06 241 CYS A O 1
ATOM 1985 N N . GLU A 1 242 ? -15.558 -0.980 6.489 1.00 93.88 242 GLU A N 1
ATOM 1986 C CA . GLU A 1 242 ? -16.614 -1.808 7.092 1.00 93.88 242 GLU A CA 1
ATOM 1987 C C . GLU A 1 242 ? -16.138 -2.591 8.328 1.00 93.88 242 GLU A C 1
ATOM 1989 O O . GLU A 1 242 ? -16.892 -2.803 9.277 1.00 93.88 242 GLU A O 1
ATOM 1994 N N . SER A 1 243 ? -14.873 -3.009 8.344 1.00 94.75 243 SER A N 1
ATOM 1995 C CA . SER A 1 243 ? -14.336 -3.914 9.361 1.00 94.75 243 SER A CA 1
ATOM 1996 C C . SER A 1 243 ? -14.226 -3.289 10.756 1.00 94.75 243 SER A C 1
ATOM 1998 O O . SER A 1 243 ? -13.818 -2.134 10.919 1.00 94.75 243 SER A O 1
ATOM 2000 N N . ASP A 1 244 ? -14.506 -4.089 11.790 1.00 93.12 244 ASP A N 1
ATOM 2001 C CA . ASP A 1 244 ? -14.353 -3.713 13.201 1.00 93.12 244 ASP A CA 1
ATOM 2002 C C . ASP A 1 244 ? -13.428 -4.701 13.946 1.00 93.12 244 ASP A C 1
ATOM 2004 O O . ASP A 1 244 ? -13.893 -5.712 14.490 1.00 93.12 244 ASP A O 1
ATOM 2008 N N . PRO A 1 245 ? -12.111 -4.412 14.006 1.00 94.19 245 PRO A N 1
ATOM 2009 C CA . PRO A 1 245 ? -11.143 -5.252 14.711 1.00 94.19 245 PRO A CA 1
ATOM 2010 C C . PRO A 1 245 ? -11.468 -5.436 16.200 1.00 94.19 245 PRO A C 1
ATOM 2012 O O . PRO A 1 245 ? -11.227 -6.510 16.757 1.00 94.19 245 PRO A O 1
ATOM 2015 N N . ARG A 1 246 ? -12.055 -4.417 16.847 1.00 92.69 246 ARG A N 1
ATOM 2016 C CA . ARG A 1 246 ? -12.385 -4.443 18.278 1.00 92.69 246 ARG A CA 1
ATOM 2017 C C . ARG A 1 246 ? -13.537 -5.399 18.546 1.00 92.69 246 ARG A C 1
ATOM 2019 O O . ARG A 1 246 ? -13.451 -6.223 19.456 1.00 92.69 246 ARG A O 1
ATOM 2026 N N . ALA A 1 247 ? -14.593 -5.333 17.735 1.00 92.56 247 ALA A N 1
ATOM 2027 C CA . ALA A 1 247 ? -15.710 -6.266 17.842 1.00 92.56 247 ALA A CA 1
ATOM 2028 C C . ALA A 1 247 ? -15.257 -7.717 17.621 1.00 92.56 247 ALA A C 1
ATOM 2030 O O . ALA A 1 247 ? -15.718 -8.617 18.322 1.00 92.56 247 ALA A O 1
ATOM 2031 N N . GLN A 1 248 ? -14.331 -7.960 16.686 1.00 92.69 248 GLN A N 1
ATOM 2032 C CA . GLN A 1 248 ? -13.785 -9.302 16.460 1.00 92.69 248 GLN A CA 1
ATOM 2033 C C . GLN A 1 248 ? -12.969 -9.797 17.659 1.00 92.69 248 GLN A C 1
ATOM 2035 O O . GLN A 1 248 ? -13.168 -10.929 18.100 1.00 92.69 248 GLN A O 1
ATOM 2040 N N . TYR A 1 249 ? -12.114 -8.950 18.237 1.00 90.44 249 TYR A N 1
ATOM 2041 C CA . TYR A 1 249 ? -11.368 -9.290 19.451 1.00 90.44 249 TYR A CA 1
ATOM 2042 C C . TYR A 1 249 ? -12.303 -9.639 20.614 1.00 90.44 249 TYR A C 1
ATOM 2044 O O . TYR A 1 249 ? -12.146 -10.678 21.250 1.00 90.44 249 TYR A O 1
ATOM 2052 N N . GLN A 1 250 ? -13.337 -8.826 20.847 1.00 91.00 250 GLN A N 1
ATOM 2053 C CA . GLN A 1 250 ? -14.321 -9.070 21.904 1.00 91.00 250 GLN A CA 1
ATOM 2054 C C . GLN A 1 250 ? -15.101 -10.374 21.704 1.00 91.00 250 GLN A C 1
ATOM 2056 O O . GLN A 1 250 ? -15.382 -11.067 22.680 1.00 91.00 250 GLN A O 1
ATOM 2061 N N . LYS A 1 251 ? -15.449 -10.730 20.460 1.00 91.38 251 LYS A N 1
ATOM 2062 C CA . LYS A 1 251 ? -16.103 -12.014 20.152 1.00 91.38 251 LYS A CA 1
ATOM 2063 C C . LYS A 1 251 ? -15.218 -13.196 20.537 1.00 91.38 251 LYS A C 1
ATOM 2065 O O . LYS A 1 251 ? -15.700 -14.124 21.179 1.00 91.38 251 LYS A O 1
ATOM 2070 N N . VAL A 1 252 ? -13.933 -13.143 20.186 1.00 89.19 252 VAL A N 1
ATOM 2071 C CA . VAL A 1 252 ? -12.971 -14.197 20.538 1.00 89.19 252 VAL A CA 1
ATOM 2072 C C . VAL A 1 252 ? -12.752 -14.243 22.049 1.00 89.19 252 VAL A C 1
ATOM 2074 O O . VAL A 1 252 ? -12.838 -15.316 22.632 1.00 89.19 252 VAL A O 1
ATOM 2077 N N . ALA A 1 253 ? -12.576 -13.095 22.706 1.00 88.69 253 ALA A N 1
ATOM 2078 C CA . ALA A 1 253 ? -12.401 -13.025 24.156 1.00 88.69 253 ALA A CA 1
ATOM 2079 C C . ALA A 1 253 ? -13.597 -13.620 24.921 1.00 88.69 253 ALA A C 1
ATOM 2081 O O . ALA A 1 253 ? -13.408 -14.386 25.861 1.00 88.69 253 ALA A O 1
ATOM 2082 N N . LYS A 1 254 ? -14.832 -13.324 24.490 1.00 90.50 254 LYS A N 1
ATOM 2083 C CA . LYS A 1 254 ? -16.049 -13.931 25.057 1.00 90.50 254 LYS A CA 1
ATOM 2084 C C . LYS A 1 254 ? -16.105 -15.441 24.824 1.00 90.50 254 LYS A C 1
ATOM 2086 O O . LYS A 1 254 ? -16.521 -16.171 25.716 1.00 90.50 254 LYS A O 1
ATOM 2091 N N . SER A 1 255 ? -15.691 -15.899 23.643 1.00 89.88 255 SER A N 1
ATOM 2092 C CA . SER A 1 255 ? -15.624 -17.326 23.321 1.00 89.88 255 SER A CA 1
ATOM 2093 C C . SER A 1 255 ? -14.622 -18.057 24.213 1.00 89.88 255 SER A C 1
ATOM 2095 O O . SER A 1 255 ? -14.968 -19.090 24.772 1.00 89.88 255 SER A O 1
ATOM 2097 N N . GLU A 1 256 ? -13.410 -17.531 24.393 1.00 89.19 256 GLU A N 1
ATOM 2098 C CA . GLU A 1 256 ? -12.407 -18.130 25.288 1.00 89.19 256 GLU A CA 1
ATOM 2099 C C . GLU A 1 256 ? -12.895 -18.150 26.742 1.00 89.19 256 GLU A C 1
ATOM 2101 O O . GLU A 1 256 ? -12.821 -19.191 27.396 1.00 89.19 256 GLU A O 1
ATOM 2106 N N . ALA A 1 257 ? -13.497 -17.051 27.213 1.00 90.31 257 ALA A N 1
ATOM 2107 C CA . ALA A 1 257 ? -14.058 -16.972 28.560 1.00 90.31 257 ALA A CA 1
ATOM 2108 C C . ALA A 1 257 ? -15.153 -18.027 28.796 1.00 90.31 257 ALA A C 1
ATOM 2110 O O . ALA A 1 257 ? -15.203 -18.633 29.864 1.00 90.31 257 ALA A O 1
ATOM 2111 N N . ALA A 1 258 ? -15.986 -18.309 27.787 1.00 91.38 258 ALA A N 1
ATOM 2112 C CA . ALA A 1 258 ? -16.988 -19.375 27.853 1.00 91.38 258 ALA A CA 1
ATOM 2113 C C . ALA A 1 258 ? -16.370 -20.783 27.971 1.00 91.38 258 ALA A C 1
ATOM 2115 O O . ALA A 1 258 ? -17.008 -21.686 28.501 1.00 91.38 258 ALA A O 1
ATOM 2116 N N . HIS A 1 259 ? -15.124 -20.964 27.525 1.00 91.19 259 HIS A N 1
ATOM 2117 C CA . HIS A 1 259 ? -14.350 -22.199 27.684 1.00 91.19 259 HIS A CA 1
ATOM 2118 C C . HIS A 1 259 ? -13.444 -22.179 28.930 1.00 91.19 259 HIS A C 1
ATOM 2120 O O . HIS A 1 259 ? -12.566 -23.032 29.062 1.00 91.19 259 HIS A O 1
ATOM 2126 N N . GLY A 1 260 ? -13.620 -21.205 29.831 1.00 87.31 260 GLY A N 1
ATOM 2127 C CA . GLY A 1 260 ? -12.811 -21.056 31.043 1.00 87.31 260 GLY A CA 1
ATOM 2128 C C . GLY A 1 260 ? -11.369 -20.607 30.787 1.00 87.31 260 GLY A C 1
ATOM 2129 O O . GLY A 1 260 ? -10.522 -20.763 31.662 1.00 87.31 260 GLY A O 1
ATOM 2130 N N . ARG A 1 261 ? -11.067 -20.072 29.598 1.00 87.75 261 ARG A N 1
ATOM 2131 C CA . ARG A 1 261 ? -9.740 -19.567 29.222 1.00 87.75 261 ARG A CA 1
ATOM 2132 C C . ARG A 1 261 ? -9.752 -18.046 29.163 1.00 87.75 261 ARG A C 1
ATOM 2134 O O . ARG A 1 261 ? -10.720 -17.435 28.716 1.00 87.75 261 ARG A O 1
ATOM 2141 N N . GLN A 1 262 ? -8.656 -17.422 29.574 1.00 82.44 262 GLN A N 1
ATOM 2142 C CA . GLN A 1 262 ? -8.461 -15.990 29.383 1.00 82.44 262 GLN A CA 1
ATOM 2143 C C . GLN A 1 262 ? -7.675 -15.756 28.092 1.00 82.44 262 GLN A C 1
ATOM 2145 O O . GLN A 1 262 ? -6.633 -16.367 27.866 1.00 82.44 262 GLN A O 1
ATOM 2150 N N . LEU A 1 263 ? -8.179 -14.875 27.224 1.00 80.25 263 LEU A N 1
ATOM 2151 C CA . LEU A 1 263 ? -7.458 -14.487 26.015 1.00 80.25 263 LEU A CA 1
ATOM 2152 C C . LEU A 1 263 ? -6.308 -13.540 26.393 1.00 80.25 263 LEU A C 1
ATOM 2154 O O . LEU A 1 263 ? -6.528 -12.349 26.607 1.00 80.25 263 LEU A O 1
ATOM 2158 N N . GLU A 1 264 ? -5.087 -14.064 26.446 1.00 73.62 264 GLU A N 1
ATOM 2159 C CA . GLU A 1 264 ? -3.866 -13.312 26.774 1.00 73.62 264 GLU A CA 1
ATOM 2160 C C . GLU A 1 264 ? -3.134 -12.788 25.525 1.00 73.62 264 GLU A C 1
ATOM 2162 O O . GLU A 1 264 ? -1.918 -12.919 25.386 1.00 73.62 264 GLU A O 1
ATOM 2167 N N . LEU A 1 265 ? -3.851 -12.189 24.567 1.00 77.25 265 LEU A N 1
ATOM 2168 C CA . LEU A 1 265 ? -3.171 -11.501 23.465 1.00 77.25 265 LEU A CA 1
ATOM 2169 C C . LEU A 1 265 ? -2.712 -10.113 23.928 1.00 77.25 265 LEU A C 1
ATOM 2171 O O . LEU A 1 265 ? -3.450 -9.133 23.850 1.00 77.25 265 LEU A O 1
ATOM 2175 N N . GLY A 1 266 ? -1.473 -10.042 24.414 1.00 82.06 266 GLY A N 1
ATOM 2176 C CA . GLY A 1 266 ? -0.803 -8.782 24.723 1.00 82.06 266 GLY A CA 1
ATOM 2177 C C . GLY A 1 266 ? -0.595 -7.901 23.485 1.00 82.06 266 GLY A C 1
ATOM 2178 O O . GLY A 1 266 ? -0.607 -8.367 22.339 1.00 82.06 266 GLY A O 1
ATOM 2179 N N . SER A 1 267 ? -0.378 -6.605 23.724 1.00 88.31 267 SER A N 1
ATOM 2180 C CA . SER A 1 267 ? 0.005 -5.672 22.658 1.00 88.31 267 SER A CA 1
ATOM 2181 C C . SER A 1 267 ? 1.437 -5.956 22.204 1.00 88.31 267 SER A C 1
ATOM 2183 O O . SER A 1 267 ? 2.326 -6.121 23.036 1.00 88.31 267 SER A O 1
ATOM 2185 N N . VAL A 1 268 ? 1.668 -5.990 20.890 1.00 92.12 268 VAL A N 1
ATOM 2186 C CA . VAL A 1 268 ? 3.006 -6.207 20.317 1.00 92.12 268 VAL A CA 1
ATOM 2187 C C . VAL A 1 268 ? 3.573 -4.870 19.840 1.00 92.12 268 VAL A C 1
ATOM 2189 O O . VAL A 1 268 ? 2.875 -4.157 19.118 1.00 92.12 268 VAL A O 1
ATOM 2192 N N . PRO A 1 269 ? 4.825 -4.523 20.186 1.00 91.44 269 PRO A N 1
ATOM 2193 C CA . PRO A 1 269 ? 5.459 -3.262 19.799 1.00 91.44 269 PRO A CA 1
ATOM 2194 C C . PRO A 1 269 ? 5.909 -3.270 18.324 1.00 91.44 269 PRO A C 1
ATOM 2196 O O . PRO A 1 269 ? 7.093 -3.144 18.019 1.00 91.44 269 PRO A O 1
ATOM 2199 N N . VAL A 1 270 ? 4.962 -3.437 17.393 1.00 90.69 270 VAL A N 1
ATOM 2200 C CA . VAL A 1 270 ? 5.210 -3.584 15.946 1.00 90.69 270 VAL A CA 1
ATOM 2201 C C . VAL A 1 270 ? 6.053 -2.434 15.390 1.00 90.69 270 VAL A C 1
ATOM 2203 O O . VAL A 1 270 ? 6.992 -2.673 14.635 1.00 90.69 270 VAL A O 1
ATOM 2206 N N . PHE A 1 271 ? 5.745 -1.195 15.778 1.00 91.56 271 PHE A N 1
ATOM 2207 C CA . PHE A 1 271 ? 6.391 -0.000 15.229 1.00 91.56 271 PHE A CA 1
ATOM 2208 C C . PHE A 1 271 ? 7.557 0.510 16.075 1.00 91.56 271 PHE A C 1
ATOM 2210 O O . PHE A 1 271 ? 8.162 1.514 15.718 1.00 91.56 271 PHE A O 1
ATOM 2217 N N . TYR A 1 272 ? 7.904 -0.164 17.172 1.00 90.88 272 TYR A N 1
ATOM 2218 C CA . TYR A 1 272 ? 8.832 0.367 18.171 1.00 90.88 272 TYR A CA 1
ATOM 2219 C C . TYR A 1 272 ? 10.208 0.720 17.609 1.00 90.88 272 TYR A C 1
ATOM 2221 O O . TYR A 1 272 ? 10.698 1.822 17.842 1.00 90.88 272 TYR A O 1
ATOM 2229 N N . MET A 1 273 ? 10.800 -0.169 16.807 1.00 91.06 273 M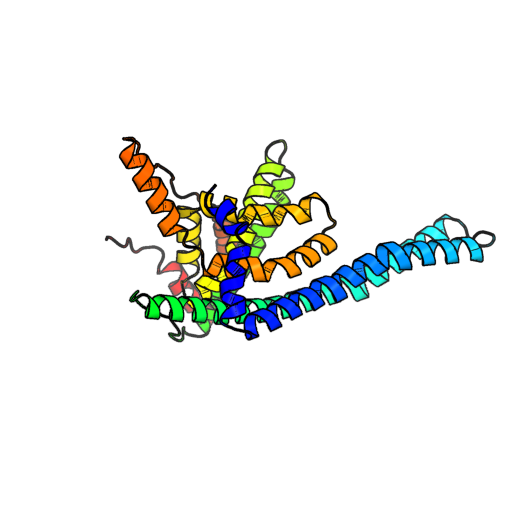ET A N 1
ATOM 2230 C CA . MET A 1 273 ? 12.098 0.096 16.174 1.00 91.06 273 MET A CA 1
ATOM 2231 C C . MET A 1 273 ? 12.026 1.310 15.244 1.00 91.06 273 MET A C 1
ATOM 2233 O O . MET A 1 273 ? 12.867 2.206 15.313 1.00 91.06 273 MET A O 1
ATOM 2237 N N . ALA A 1 274 ? 10.972 1.391 14.430 1.00 91.94 274 ALA A N 1
ATOM 2238 C CA . ALA A 1 274 ? 10.763 2.529 13.548 1.00 91.94 274 ALA A CA 1
ATOM 2239 C C . ALA A 1 274 ? 10.520 3.832 14.330 1.00 91.94 274 ALA A C 1
ATOM 2241 O O . ALA A 1 274 ? 11.054 4.876 13.958 1.00 91.94 274 ALA A O 1
ATOM 2242 N N . GLN A 1 275 ? 9.781 3.782 15.442 1.00 92.50 275 GLN A N 1
ATOM 2243 C CA . GLN A 1 275 ? 9.528 4.929 16.317 1.00 92.50 275 GLN A CA 1
ATOM 2244 C C . GLN A 1 275 ? 10.807 5.434 16.984 1.00 92.50 275 GLN A C 1
ATOM 2246 O O . GLN A 1 275 ? 11.022 6.645 17.018 1.00 92.50 275 GLN A O 1
ATOM 2251 N N . GLN A 1 276 ? 11.667 4.542 17.481 1.00 91.75 276 GLN A N 1
ATOM 2252 C CA . GLN A 1 276 ? 12.948 4.924 18.077 1.00 91.75 276 GLN A CA 1
ATOM 2253 C C . GLN A 1 276 ? 13.840 5.651 17.075 1.00 91.75 276 GLN A C 1
ATOM 2255 O O . GLN A 1 276 ? 14.312 6.751 17.357 1.00 91.75 276 GLN A O 1
ATOM 2260 N N . VAL A 1 277 ? 14.022 5.071 15.887 1.00 92.88 277 VAL A N 1
ATOM 2261 C CA . VAL A 1 277 ? 14.854 5.668 14.835 1.00 92.88 277 VAL A CA 1
ATOM 2262 C C . VAL A 1 277 ? 14.264 6.999 14.370 1.00 92.88 277 VAL A C 1
ATOM 2264 O O . VAL A 1 277 ? 14.983 7.989 14.296 1.00 92.88 277 VAL A O 1
ATOM 2267 N N . THR A 1 278 ? 12.953 7.063 14.130 1.00 91.50 278 THR A N 1
ATOM 2268 C CA . THR A 1 278 ? 12.275 8.300 13.702 1.00 91.50 278 THR A CA 1
ATOM 2269 C C . THR A 1 278 ? 12.424 9.409 14.739 1.00 91.50 278 THR A C 1
ATOM 2271 O O . THR A 1 278 ? 12.752 10.542 14.398 1.00 91.50 278 THR A O 1
ATOM 2274 N N . THR A 1 279 ? 12.237 9.080 16.017 1.00 89.50 279 THR A N 1
ATOM 2275 C CA . THR A 1 279 ? 12.379 10.045 17.113 1.00 89.50 279 THR A CA 1
ATOM 2276 C C . THR A 1 279 ? 13.829 10.507 17.253 1.00 89.50 279 THR A C 1
ATOM 2278 O O . THR A 1 279 ? 14.068 11.700 17.417 1.00 89.50 279 THR A O 1
ATOM 2281 N N . GLY A 1 280 ? 14.799 9.598 17.113 1.00 87.62 280 GLY A N 1
ATOM 2282 C CA . GLY A 1 280 ? 16.222 9.938 17.100 1.00 87.62 280 GLY A CA 1
ATOM 2283 C C . GLY A 1 280 ? 16.604 10.868 15.944 1.00 87.62 280 GLY A C 1
ATOM 2284 O O . GLY A 1 280 ? 17.312 11.846 16.165 1.00 87.62 280 GLY A O 1
ATOM 2285 N N . LEU A 1 281 ? 16.090 10.622 14.733 1.00 88.25 281 LEU A N 1
ATOM 2286 C CA . LEU A 1 281 ? 16.323 11.483 13.565 1.00 88.25 281 LEU A CA 1
ATOM 2287 C C . LEU A 1 281 ? 15.774 12.899 13.776 1.00 88.25 281 LEU A C 1
ATOM 2289 O O . LEU A 1 281 ? 16.455 13.875 13.460 1.00 88.25 281 LEU A O 1
ATOM 2293 N N . ILE A 1 282 ? 14.573 13.017 14.347 1.00 86.62 282 ILE A N 1
ATOM 2294 C CA . ILE A 1 282 ? 13.966 14.316 14.668 1.00 86.62 282 ILE A CA 1
ATOM 2295 C C . ILE A 1 282 ? 14.812 15.050 15.719 1.00 86.62 282 ILE A C 1
ATOM 2297 O O . ILE A 1 282 ? 15.219 16.185 15.493 1.00 86.62 282 ILE A O 1
ATOM 2301 N N . GLN A 1 283 ? 15.182 14.377 16.813 1.00 84.56 283 GLN A N 1
ATOM 2302 C CA . GLN A 1 283 ? 16.006 14.969 17.875 1.00 84.56 283 GLN A CA 1
ATOM 2303 C C . GLN A 1 283 ? 17.382 15.438 17.379 1.00 84.56 283 GLN A C 1
ATOM 2305 O O . GLN A 1 283 ? 17.871 16.488 17.799 1.00 84.56 283 GLN A O 1
ATOM 2310 N N . GLN A 1 284 ? 18.017 14.684 16.478 1.00 84.25 284 GLN A N 1
ATOM 2311 C CA . GLN A 1 284 ? 19.283 15.087 15.864 1.00 84.25 284 GLN A CA 1
ATOM 2312 C C . GLN A 1 284 ? 19.109 16.334 14.999 1.00 84.25 284 GLN A C 1
ATOM 2314 O O . GLN A 1 284 ? 19.889 17.278 15.136 1.00 84.25 284 GLN A O 1
ATOM 2319 N N . PHE A 1 285 ? 18.065 16.374 14.165 1.00 78.44 285 PHE A N 1
ATOM 2320 C CA . PHE A 1 285 ? 17.741 17.553 13.365 1.00 78.44 285 PHE A CA 1
ATOM 2321 C C . PHE A 1 285 ? 17.566 18.794 14.250 1.00 78.44 285 PHE A C 1
ATOM 2323 O O . PHE A 1 285 ? 18.110 19.857 13.945 1.00 78.44 285 PHE A O 1
ATOM 2330 N N . ASP A 1 286 ? 16.904 18.642 15.393 1.00 69.31 286 ASP A N 1
ATOM 2331 C CA . ASP A 1 286 ? 16.698 19.728 16.345 1.00 69.31 286 ASP A CA 1
ATOM 2332 C C . ASP A 1 286 ? 17.984 20.169 17.042 1.00 69.31 286 ASP A C 1
ATOM 2334 O O . ASP A 1 286 ? 18.224 21.368 17.173 1.00 69.31 286 ASP A O 1
ATOM 2338 N N . SER A 1 287 ? 18.846 19.231 17.447 1.00 72.06 287 SER A N 1
ATOM 2339 C CA . SER A 1 287 ? 20.137 19.566 18.066 1.00 72.06 287 SER A CA 1
ATOM 2340 C C . SER A 1 287 ? 21.043 20.381 17.137 1.00 72.06 287 SER A C 1
ATOM 2342 O O . SER A 1 287 ? 21.768 21.259 17.599 1.00 72.06 287 SER A O 1
ATOM 2344 N N . VAL A 1 288 ? 20.947 20.149 15.823 1.00 70.44 288 VAL A N 1
ATOM 2345 C CA . VAL A 1 288 ? 21.692 20.892 14.798 1.00 70.44 288 VAL A CA 1
ATOM 2346 C C . VAL A 1 288 ? 21.114 22.299 14.596 1.00 70.44 288 VAL A C 1
ATOM 2348 O O . VAL A 1 288 ? 21.854 23.236 14.305 1.00 70.44 288 VAL A O 1
ATOM 2351 N N . HIS A 1 289 ? 19.806 22.482 14.805 1.00 62.16 289 HIS A N 1
ATOM 2352 C CA . HIS A 1 289 ? 19.094 23.742 14.554 1.00 62.16 289 HIS A CA 1
ATOM 2353 C C . HIS A 1 289 ? 18.673 24.498 15.828 1.00 62.16 289 HIS A C 1
ATOM 2355 O O . HIS A 1 289 ? 17.954 25.499 15.744 1.00 62.16 289 HIS A O 1
ATOM 2361 N N . ALA A 1 290 ? 19.153 24.086 17.006 1.00 56.69 290 ALA A N 1
ATOM 2362 C CA . ALA A 1 290 ? 18.817 24.663 18.313 1.00 56.69 290 ALA A CA 1
ATOM 2363 C C . ALA A 1 290 ? 19.175 26.163 18.476 1.00 56.69 290 ALA A C 1
ATOM 2365 O O . ALA A 1 290 ? 18.760 26.793 19.447 1.00 56.69 290 ALA A O 1
ATOM 2366 N N . GLY A 1 291 ? 19.890 26.766 17.517 1.00 52.56 291 GLY A N 1
ATOM 2367 C CA . GLY A 1 291 ? 20.110 28.216 17.425 1.00 52.56 291 GLY A CA 1
ATOM 2368 C C . GLY A 1 291 ? 18.930 29.029 16.856 1.00 52.56 291 GLY A C 1
ATOM 2369 O O . GLY A 1 291 ? 18.939 30.256 16.948 1.00 52.56 291 GLY A O 1
ATOM 2370 N N . SER A 1 292 ? 17.901 28.386 16.287 1.00 54.56 292 SER A N 1
ATOM 2371 C CA . SER A 1 292 ? 16.734 29.052 15.687 1.00 54.56 292 SER A CA 1
ATOM 2372 C C . SER A 1 292 ? 15.547 29.111 16.661 1.00 54.56 292 SER A C 1
ATOM 2374 O O . SER A 1 292 ? 14.893 28.107 16.951 1.00 54.56 292 SER A O 1
ATOM 2376 N N . ARG A 1 293 ? 15.233 30.311 17.178 1.00 48.22 293 ARG A N 1
ATOM 2377 C CA . ARG A 1 293 ? 14.228 30.537 18.246 1.00 48.22 293 ARG A CA 1
ATOM 2378 C C . ARG A 1 293 ? 12.814 30.024 17.922 1.00 48.22 293 ARG A C 1
ATOM 2380 O O . ARG A 1 293 ? 12.068 29.711 18.848 1.00 48.22 293 ARG A O 1
ATOM 2387 N N . HIS A 1 294 ? 12.449 29.884 16.646 1.00 48.22 294 HIS A N 1
ATOM 2388 C CA . HIS A 1 294 ? 11.094 29.499 16.226 1.00 48.22 294 HIS A CA 1
ATOM 2389 C C . HIS A 1 294 ? 10.776 27.996 16.351 1.00 48.22 294 HIS A C 1
ATOM 2391 O O . HIS A 1 294 ? 9.603 27.639 16.439 1.00 48.22 294 HIS A O 1
ATOM 2397 N N . MET A 1 295 ? 11.781 27.116 16.427 1.00 43.81 295 MET A N 1
ATOM 2398 C CA . MET A 1 295 ? 11.571 25.655 16.441 1.00 43.81 295 MET A CA 1
ATOM 2399 C C . MET A 1 295 ? 11.400 25.066 17.854 1.00 43.81 295 MET A C 1
ATOM 2401 O O . MET A 1 295 ? 10.810 24.005 18.038 1.00 43.81 295 MET A O 1
ATOM 2405 N N . SER A 1 296 ? 11.811 25.806 18.888 1.00 46.88 296 SER A N 1
ATOM 2406 C CA . SER A 1 296 ? 11.741 25.377 20.297 1.00 46.88 296 SER A CA 1
ATOM 2407 C C . SER A 1 296 ? 10.313 25.194 20.850 1.00 46.88 296 SER A C 1
ATOM 2409 O O . SER A 1 296 ? 10.106 24.450 21.811 1.00 46.88 296 SER A O 1
ATOM 2411 N N . ALA A 1 297 ? 9.310 25.836 20.241 1.00 48.78 297 ALA A N 1
ATOM 2412 C CA . ALA A 1 297 ? 7.901 25.697 20.618 1.00 48.78 297 ALA A CA 1
ATOM 2413 C C . ALA A 1 297 ? 7.258 24.410 20.069 1.00 48.78 297 ALA A C 1
ATOM 2415 O O . ALA A 1 297 ? 6.365 23.850 20.703 1.00 48.78 297 ALA A O 1
ATOM 2416 N N . TRP A 1 298 ? 7.744 23.916 18.925 1.00 48.16 298 TRP A N 1
ATOM 2417 C CA . TRP A 1 298 ? 7.237 22.714 18.257 1.00 48.16 298 TRP A CA 1
ATOM 2418 C C . TRP A 1 298 ? 7.507 21.429 19.061 1.00 48.16 298 TRP A C 1
ATOM 2420 O O . TRP A 1 298 ? 6.649 20.552 19.150 1.00 48.16 298 TRP A O 1
ATOM 2430 N N . LEU A 1 299 ? 8.660 21.346 19.728 1.00 48.22 299 LEU A N 1
ATOM 2431 C CA . LEU A 1 299 ? 9.096 20.152 20.469 1.00 48.22 299 LEU A CA 1
ATOM 2432 C C . LEU A 1 299 ? 8.567 20.055 21.892 1.00 48.22 299 LEU A C 1
ATOM 2434 O O . LEU A 1 299 ? 8.269 18.957 22.361 1.00 48.22 299 LEU A O 1
ATOM 2438 N N . LYS A 1 300 ? 8.392 21.192 22.577 1.00 48.41 300 LYS A N 1
ATOM 2439 C CA . LYS A 1 300 ? 7.760 21.209 23.907 1.00 48.41 300 LYS A CA 1
ATOM 2440 C C . LYS A 1 300 ? 6.352 20.606 23.865 1.00 48.41 300 LYS A C 1
ATOM 2442 O O . LYS A 1 300 ? 5.901 20.041 24.856 1.00 48.41 300 LYS A O 1
ATOM 2447 N N . TRP A 1 301 ? 5.691 20.670 22.709 1.00 52.56 301 TRP A N 1
ATOM 2448 C CA . TRP A 1 301 ? 4.393 20.047 22.481 1.00 52.56 301 TR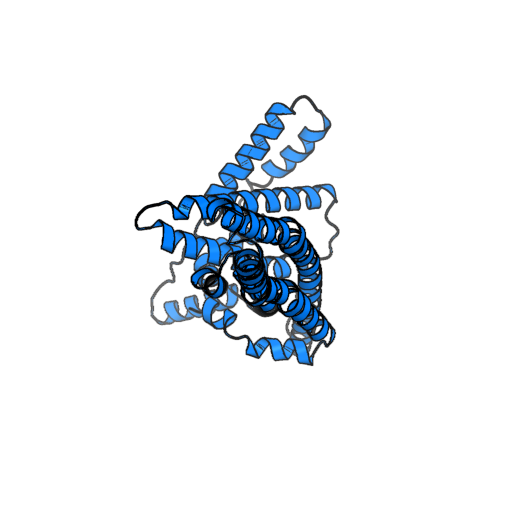P A CA 1
ATOM 2449 C C . TRP A 1 301 ? 4.476 18.536 22.193 1.00 52.56 301 TRP A C 1
ATOM 2451 O O . TRP A 1 301 ? 3.698 17.783 22.775 1.00 52.56 301 TRP A O 1
ATOM 2461 N N . LEU A 1 302 ? 5.430 18.074 21.369 1.00 47.50 302 LEU A N 1
ATOM 2462 C CA . LEU A 1 302 ? 5.617 16.641 21.070 1.00 47.50 302 LEU A CA 1
ATOM 2463 C C . LEU A 1 302 ? 6.076 15.836 22.297 1.00 47.50 302 LEU A C 1
ATOM 2465 O O . LEU A 1 302 ? 5.554 14.756 22.553 1.00 47.50 302 LEU A O 1
ATOM 2469 N N . CYS A 1 303 ? 6.998 16.374 23.100 1.00 40.78 303 CYS A N 1
ATOM 2470 C CA . CYS A 1 303 ? 7.452 15.708 24.325 1.00 40.78 303 CYS A CA 1
ATOM 2471 C C . CYS A 1 303 ? 6.446 15.828 25.486 1.00 40.78 303 CYS A C 1
ATOM 2473 O O . CYS A 1 303 ? 6.374 14.935 26.328 1.00 40.78 303 CYS A O 1
ATOM 2475 N N . GLY A 1 304 ? 5.641 16.897 25.530 1.00 40.31 304 GLY A N 1
ATOM 2476 C CA . GLY A 1 304 ? 4.765 17.228 26.662 1.00 40.31 304 GLY A CA 1
ATOM 2477 C C . GLY A 1 304 ? 3.486 16.392 26.816 1.00 40.31 304 GLY A C 1
ATOM 2478 O O . GLY A 1 304 ? 2.734 16.636 27.757 1.00 40.31 304 GLY A O 1
ATOM 2479 N N . ARG A 1 305 ? 3.203 15.428 25.927 1.00 43.53 305 ARG A N 1
ATOM 2480 C CA . ARG A 1 305 ? 2.008 14.557 26.020 1.00 43.53 305 ARG A CA 1
ATOM 2481 C C . ARG A 1 305 ? 2.292 13.079 26.286 1.00 43.53 305 ARG A C 1
ATOM 2483 O O . ARG A 1 305 ? 1.350 12.345 26.557 1.00 43.53 305 ARG A O 1
ATOM 2490 N N . SER A 1 306 ? 3.557 12.659 26.313 1.00 35.28 306 SER A N 1
ATOM 2491 C CA . SER A 1 306 ? 3.928 11.258 26.586 1.00 35.28 306 SER A CA 1
ATOM 2492 C C . SER A 1 306 ? 3.830 10.846 28.068 1.00 35.28 306 SER A C 1
ATOM 2494 O O . SER A 1 306 ? 4.080 9.693 28.407 1.00 35.28 306 SER A O 1
ATOM 2496 N N . THR A 1 307 ? 3.440 11.758 28.969 1.00 33.50 307 THR A N 1
ATOM 2497 C CA . THR A 1 307 ? 3.378 11.509 30.421 1.00 33.50 307 THR A CA 1
ATOM 2498 C C . THR A 1 307 ? 2.073 11.995 31.060 1.00 33.50 307 THR A C 1
ATOM 2500 O O . THR A 1 307 ? 2.091 12.781 32.008 1.00 33.50 307 THR A O 1
ATOM 2503 N N . GLN A 1 308 ? 0.923 11.520 30.580 1.00 26.06 308 GLN A N 1
ATOM 2504 C CA . GLN A 1 308 ? -0.259 11.407 31.442 1.00 26.06 308 GLN A CA 1
ATOM 2505 C C . GLN A 1 308 ? -0.821 9.981 31.373 1.00 26.06 308 GLN A C 1
ATOM 2507 O O . GLN A 1 308 ? -1.294 9.572 30.312 1.00 26.06 308 GLN A O 1
ATOM 2512 N N . PRO A 1 309 ? -0.797 9.213 32.479 1.00 29.70 309 PRO A N 1
ATOM 2513 C CA . PRO A 1 309 ? -1.540 7.969 32.558 1.00 29.70 309 PRO A CA 1
ATOM 2514 C C . PRO A 1 309 ? -3.025 8.329 32.622 1.00 29.70 309 PRO A C 1
ATOM 2516 O O . PRO A 1 309 ? -3.496 8.897 33.606 1.00 29.70 309 PRO A O 1
ATOM 2519 N N . THR A 1 310 ? -3.769 8.037 31.558 1.00 30.81 310 THR A N 1
ATOM 2520 C CA . THR A 1 310 ? -5.231 8.057 31.617 1.00 30.81 310 THR A CA 1
ATOM 2521 C C . THR A 1 310 ? -5.667 6.820 32.391 1.00 30.81 310 THR A C 1
ATOM 2523 O O . THR A 1 310 ? -5.648 5.701 31.887 1.00 30.81 310 THR A O 1
ATOM 2526 N N . ALA A 1 311 ? -5.981 7.035 33.666 1.00 28.11 311 ALA A N 1
ATOM 2527 C CA . ALA A 1 311 ? -6.855 6.154 34.415 1.00 28.11 311 ALA A CA 1
ATOM 2528 C C . ALA A 1 311 ? -8.276 6.232 33.824 1.00 28.11 311 ALA A C 1
ATOM 2530 O O . ALA A 1 311 ? -8.718 7.329 33.470 1.00 28.11 311 ALA A O 1
ATOM 2531 N N . LEU A 1 312 ? -8.953 5.073 33.834 1.00 28.81 312 LEU A N 1
ATOM 2532 C CA . LEU A 1 312 ? -10.331 4.753 33.406 1.00 28.81 312 LEU A CA 1
ATOM 2533 C C . LEU A 1 312 ? -10.511 4.362 31.931 1.00 28.81 312 LEU A C 1
ATOM 2535 O O . LEU A 1 312 ? -10.478 5.234 31.038 1.00 28.81 312 LEU A O 1
#